Protein AF-D6U3D9-F1 (afdb_monomer)

Secondary structure (DSSP, 8-state):
--HHHHHHHHHHHHHHHHTTTSS----HHHHHHHHHHHHTT-SSB--HHHHHHTHHHHHHHHTT-HHHHHHHHHHHHHHHHHTT--B--HHHHHHHSPPHHHHHHHHHHHHHHHHHHHHHHHHHHHHHHHHHT------------PPP----------------------------PPP-PPPPTT--------TT---------PEE----EE---HHHHHHTT--EEE-TTT--EEE----SS-EEPPPEEPP----PPPS-EEEESSSEEEE--

Nearest PDB structures (foldseek):
  8fcu-assembly1_Q  TM=7.873E-01  e=1.868E-03  Nostoc sp. 'Peltigera membranacea cyanobiont' 210A
  1in8-assembly1_A  TM=7.580E-01  e=4.578E-02  Thermotoga maritima
  1in4-assembly1_A  TM=7.599E-01  e=8.470E-02  Thermotoga maritima
  8xku-assembly1_A  TM=7.506E-01  e=1.526E+00  Arabidopsis thaliana

Solvent-accessible surface area (backbone atoms only — not comparable to full-atom values): 17958 Å² total; per-residue (Å²): 124,75,78,66,62,55,60,58,53,59,55,56,53,56,55,60,58,50,71,67,68,81,77,87,60,72,47,71,66,59,48,49,52,52,51,49,60,51,56,76,67,47,98,44,50,64,66,57,68,65,52,58,75,41,41,66,60,54,33,64,52,26,71,67,36,66,69,49,42,51,52,38,50,52,50,23,49,52,56,30,52,77,69,73,49,63,52,70,45,70,67,49,45,62,73,41,43,62,53,70,71,58,47,53,49,51,55,50,51,51,52,52,49,53,53,51,50,54,50,51,52,54,50,50,52,50,53,51,51,56,63,74,65,57,72,96,75,82,90,88,85,85,83,88,78,77,84,84,81,89,89,85,87,89,84,83,86,76,89,78,82,89,80,87,83,85,80,89,84,91,84,82,86,79,92,71,87,80,75,93,74,82,84,67,95,83,78,72,75,89,74,77,75,80,84,76,78,66,79,72,72,85,66,78,63,58,68,41,88,63,64,53,75,48,92,68,50,66,67,65,34,60,75,68,69,43,51,34,36,38,39,77,87,51,65,37,72,43,78,61,78,84,60,94,77,76,43,59,46,65,79,44,60,48,54,88,71,86,74,78,69,78,54,70,26,36,36,56,77,96,57,78,41,80,42,78,81

Structure (mmCIF, N/CA/C/O backbone):
data_AF-D6U3D9-F1
#
_entry.id   AF-D6U3D9-F1
#
loop_
_atom_site.group_PDB
_atom_site.id
_atom_site.type_symbol
_atom_site.label_atom_id
_atom_site.label_alt_id
_atom_site.label_comp_id
_atom_site.label_asym_id
_atom_site.label_entity_id
_atom_site.label_seq_id
_atom_site.pdbx_PDB_ins_code
_atom_site.Cartn_x
_atom_site.Cartn_y
_atom_site.Cartn_z
_atom_site.occupancy
_atom_site.B_iso_or_equiv
_atom_site.auth_seq_id
_atom_site.auth_comp_id
_atom_site.auth_asym_id
_atom_site.auth_atom_id
_atom_site.pdbx_PDB_model_num
ATOM 1 N N . MET A 1 1 ? 0.754 -40.286 2.245 1.00 44.12 1 MET A N 1
ATOM 2 C CA . MET A 1 1 ? 0.286 -38.891 2.423 1.00 44.12 1 MET A CA 1
ATOM 3 C C . MET A 1 1 ? 1.396 -37.864 2.712 1.00 44.12 1 MET A C 1
ATOM 5 O O . MET A 1 1 ? 1.261 -36.748 2.242 1.00 44.12 1 MET A O 1
ATOM 9 N N . ARG A 1 2 ? 2.506 -38.177 3.413 1.00 38.84 2 ARG A N 1
ATOM 10 C CA . ARG A 1 2 ? 3.566 -37.173 3.708 1.00 38.84 2 ARG A CA 1
ATOM 11 C C . ARG A 1 2 ? 4.533 -36.841 2.552 1.00 38.84 2 ARG A C 1
ATOM 13 O O . ARG A 1 2 ? 5.030 -35.728 2.501 1.00 38.84 2 ARG A O 1
ATOM 20 N N . LYS A 1 3 ? 4.742 -37.740 1.581 1.00 35.25 3 LYS A N 1
ATOM 21 C CA . LYS A 1 3 ? 5.698 -37.523 0.468 1.00 35.25 3 LYS A CA 1
ATOM 22 C C . LYS A 1 3 ? 5.187 -36.640 -0.686 1.00 35.25 3 LYS A C 1
ATOM 24 O O . LYS A 1 3 ? 5.980 -36.225 -1.522 1.00 35.25 3 LYS A O 1
ATOM 29 N N . LEU A 1 4 ? 3.889 -36.321 -0.734 1.00 35.84 4 LEU A N 1
ATOM 30 C CA . LEU A 1 4 ? 3.321 -35.417 -1.752 1.00 35.84 4 LEU A CA 1
ATOM 31 C C . LEU A 1 4 ? 3.316 -33.942 -1.309 1.00 35.84 4 LEU A C 1
ATOM 33 O O . LEU A 1 4 ? 3.277 -33.058 -2.157 1.00 35.84 4 LEU A O 1
ATOM 37 N N . ALA A 1 5 ? 3.449 -33.666 -0.006 1.00 39.03 5 ALA A N 1
ATOM 38 C CA . ALA A 1 5 ? 3.514 -32.302 0.525 1.00 39.03 5 ALA A CA 1
ATOM 39 C C . ALA A 1 5 ? 4.911 -31.655 0.391 1.00 39.03 5 ALA A C 1
ATOM 41 O O . ALA A 1 5 ? 5.024 -30.433 0.336 1.00 39.03 5 ALA A O 1
ATOM 42 N N . GLU A 1 6 ? 5.982 -32.450 0.291 1.00 35.50 6 GLU A N 1
ATOM 43 C CA . GLU A 1 6 ? 7.349 -31.934 0.104 1.00 35.50 6 GLU A CA 1
ATOM 44 C C . GLU A 1 6 ? 7.644 -31.527 -1.344 1.00 35.50 6 GLU A C 1
ATOM 46 O O . GLU A 1 6 ? 8.367 -30.561 -1.588 1.00 35.50 6 GLU A O 1
ATOM 51 N N . LYS A 1 7 ? 7.024 -32.200 -2.320 1.00 36.16 7 LYS A N 1
ATOM 52 C CA . LYS A 1 7 ? 7.246 -31.906 -3.743 1.00 36.16 7 LYS A CA 1
ATOM 53 C C . LYS A 1 7 ? 6.562 -30.604 -4.192 1.00 36.16 7 LYS A C 1
ATOM 55 O O . LYS A 1 7 ? 7.061 -29.947 -5.100 1.00 36.16 7 LYS A O 1
ATOM 60 N N . ALA A 1 8 ? 5.495 -30.185 -3.502 1.00 37.47 8 ALA A N 1
ATOM 61 C CA . ALA A 1 8 ? 4.845 -28.889 -3.716 1.00 37.47 8 ALA A CA 1
ATOM 62 C C . ALA A 1 8 ? 5.678 -27.707 -3.179 1.00 37.47 8 ALA A C 1
ATOM 64 O O . ALA A 1 8 ? 5.723 -26.654 -3.810 1.00 37.47 8 ALA A O 1
ATOM 65 N N . LYS A 1 9 ? 6.426 -27.892 -2.079 1.00 42.22 9 LYS A N 1
ATOM 66 C CA . LYS A 1 9 ? 7.317 -26.849 -1.535 1.00 42.22 9 LYS A CA 1
ATOM 67 C C . LYS A 1 9 ? 8.557 -26.612 -2.404 1.00 42.22 9 LYS A C 1
ATOM 69 O O . LYS A 1 9 ? 9.013 -25.478 -2.510 1.00 42.22 9 LYS A O 1
ATOM 74 N N . GLY A 1 10 ? 9.080 -27.648 -3.064 1.00 30.25 10 GLY A N 1
ATOM 75 C CA . GLY A 1 10 ? 10.275 -27.534 -3.911 1.00 30.25 10 GLY A CA 1
ATOM 76 C C . GLY A 1 10 ? 10.081 -26.674 -5.169 1.00 30.25 10 GLY A C 1
ATOM 77 O O . GLY A 1 10 ? 10.983 -25.927 -5.541 1.00 30.25 10 GLY A O 1
ATOM 78 N N . GLY A 1 11 ? 8.898 -26.725 -5.794 1.00 31.31 11 GLY A N 1
ATOM 79 C CA . GLY A 1 11 ? 8.580 -25.914 -6.979 1.00 31.31 11 GLY A CA 1
ATOM 80 C C . GLY A 1 11 ? 8.300 -24.444 -6.653 1.00 31.31 11 GLY A C 1
ATOM 81 O O . GLY A 1 11 ? 8.764 -23.549 -7.356 1.00 31.31 11 GLY A O 1
ATOM 82 N N . GLU A 1 12 ? 7.615 -24.186 -5.536 1.00 37.75 12 GLU A N 1
ATOM 83 C CA . GLU A 1 12 ? 7.232 -22.836 -5.101 1.00 37.75 12 GLU A CA 1
ATOM 84 C C . GLU A 1 12 ? 8.440 -22.010 -4.616 1.00 37.75 12 GLU A C 1
ATOM 86 O O . GLU A 1 12 ? 8.503 -20.796 -4.820 1.00 37.75 12 GLU A O 1
ATOM 91 N N . ILE A 1 13 ? 9.445 -22.665 -4.020 1.00 42.19 13 ILE A N 1
ATOM 92 C CA . ILE A 1 13 ? 10.687 -22.016 -3.571 1.00 42.19 13 ILE A CA 1
ATOM 93 C C . ILE A 1 13 ? 11.581 -21.651 -4.765 1.00 42.19 13 ILE A C 1
ATOM 95 O O . ILE A 1 13 ? 12.180 -20.573 -4.774 1.00 42.19 13 ILE A O 1
ATOM 99 N N . LEU A 1 14 ? 11.634 -22.494 -5.803 1.00 33.56 14 LEU A N 1
ATOM 100 C CA . LEU A 1 14 ? 12.471 -22.240 -6.978 1.00 33.56 14 LEU A CA 1
ATOM 101 C C . LEU A 1 14 ? 11.893 -21.134 -7.880 1.00 33.56 14 LEU A C 1
ATOM 103 O O . LEU A 1 14 ? 12.651 -20.344 -8.443 1.00 33.56 14 LEU A O 1
ATOM 107 N N . GLN A 1 15 ? 10.562 -21.006 -7.954 1.00 38.72 15 GLN A N 1
ATOM 108 C CA . GLN A 1 15 ? 9.902 -19.897 -8.658 1.00 38.72 15 GLN A CA 1
ATOM 109 C C . GLN A 1 15 ? 10.032 -18.565 -7.894 1.00 38.72 15 GLN A C 1
ATOM 111 O O . GLN A 1 15 ? 10.355 -17.547 -8.508 1.00 38.72 15 GLN A O 1
ATOM 116 N N . ARG A 1 16 ? 9.914 -18.576 -6.554 1.00 43.84 16 ARG A N 1
ATOM 117 C CA . ARG A 1 16 ? 10.167 -17.395 -5.699 1.00 43.84 16 ARG A CA 1
ATOM 118 C C . ARG A 1 16 ? 11.615 -16.901 -5.769 1.00 43.84 16 ARG A C 1
ATOM 120 O O . ARG A 1 16 ? 11.854 -15.698 -5.729 1.00 43.84 16 ARG A O 1
ATOM 127 N N . HIS A 1 17 ? 12.583 -17.806 -5.917 1.00 40.66 17 HIS A N 1
ATOM 128 C CA . HIS A 1 17 ? 13.995 -17.439 -6.080 1.00 40.66 17 HIS A CA 1
ATOM 129 C C . HIS A 1 17 ? 14.327 -16.834 -7.455 1.00 40.66 17 HIS A C 1
ATOM 131 O O . HIS A 1 17 ? 15.325 -16.121 -7.566 1.00 40.66 17 HIS A O 1
ATOM 137 N N . ASN A 1 18 ? 13.511 -17.077 -8.487 1.00 37.47 18 ASN A N 1
ATOM 138 C CA . ASN A 1 18 ? 13.754 -16.554 -9.836 1.00 37.47 18 ASN A CA 1
ATOM 139 C C . ASN A 1 18 ? 13.176 -15.149 -10.072 1.00 37.47 18 ASN A C 1
ATOM 141 O O . ASN A 1 18 ? 13.773 -14.391 -10.836 1.00 37.47 18 ASN A O 1
ATOM 145 N N . CYS A 1 19 ? 12.107 -14.746 -9.370 1.00 40.91 19 CYS A N 1
ATOM 146 C CA . CYS A 1 19 ? 11.642 -13.346 -9.383 1.00 40.91 19 CYS A CA 1
ATOM 147 C C . CYS A 1 19 ? 12.692 -12.364 -8.834 1.00 40.91 19 CYS A C 1
ATOM 149 O O . CYS A 1 19 ? 12.669 -11.189 -9.167 1.00 40.91 19 CYS A O 1
ATOM 151 N N . LEU A 1 20 ? 13.643 -12.843 -8.026 1.00 47.47 20 LEU A N 1
ATOM 152 C CA . LEU A 1 20 ? 14.718 -12.032 -7.455 1.00 47.47 20 LEU A CA 1
ATOM 153 C C . LEU A 1 20 ? 15.930 -11.835 -8.384 1.00 47.47 20 LEU A C 1
ATOM 155 O O . LEU A 1 20 ? 16.869 -11.151 -7.978 1.00 47.47 20 LEU A O 1
ATOM 159 N N . LYS A 1 21 ? 15.965 -12.422 -9.591 1.00 41.25 21 LYS A N 1
ATOM 160 C CA . LYS A 1 21 ? 17.204 -12.435 -10.388 1.00 41.25 21 LYS A CA 1
ATOM 161 C C . LYS A 1 21 ? 17.234 -11.540 -11.626 1.00 41.25 21 LYS A C 1
ATOM 163 O O . LYS A 1 21 ? 18.285 -10.959 -11.852 1.00 41.25 21 LYS A O 1
ATOM 168 N N . ASN A 1 22 ? 16.161 -11.364 -12.404 1.00 42.72 22 ASN A N 1
ATOM 169 C CA . ASN A 1 22 ? 16.348 -10.908 -13.797 1.00 42.72 22 ASN A CA 1
ATOM 170 C C . ASN A 1 22 ? 15.404 -9.797 -14.301 1.00 42.72 22 ASN A C 1
ATOM 172 O O . ASN A 1 22 ? 14.884 -9.897 -15.409 1.00 42.72 22 ASN A O 1
ATOM 176 N N . GLY A 1 23 ? 15.248 -8.707 -13.547 1.00 43.34 23 GLY A N 1
ATOM 177 C CA . GLY A 1 23 ? 14.696 -7.461 -14.097 1.00 43.34 23 GLY A CA 1
ATOM 178 C C . GLY A 1 23 ? 14.116 -6.546 -13.029 1.00 43.34 23 GLY A C 1
ATOM 179 O O . GLY A 1 23 ? 12.985 -6.722 -12.632 1.00 43.34 23 GLY A O 1
ATOM 180 N N . SER A 1 24 ? 14.898 -5.577 -12.547 1.00 52.81 24 SER A N 1
ATOM 181 C CA . SER A 1 24 ? 14.458 -4.511 -11.626 1.00 52.81 24 SER A CA 1
ATOM 182 C C . SER A 1 24 ? 13.984 -4.931 -10.222 1.00 52.81 24 SER A C 1
ATOM 184 O O . SER A 1 24 ? 13.071 -4.348 -9.637 1.00 52.81 24 SER A O 1
ATOM 186 N N . VAL A 1 25 ? 14.684 -5.879 -9.603 1.00 57.62 25 VAL A N 1
ATOM 187 C CA . VAL A 1 25 ? 14.532 -6.145 -8.169 1.00 57.62 25 VAL A CA 1
ATOM 188 C C . VAL A 1 25 ? 15.158 -4.989 -7.409 1.00 57.62 25 VAL A C 1
ATOM 190 O O . VAL A 1 25 ? 16.369 -4.772 -7.473 1.00 57.62 25 VAL A O 1
ATOM 193 N N . MET A 1 26 ? 14.329 -4.246 -6.684 1.00 65.81 26 MET A N 1
ATOM 194 C CA . MET A 1 26 ? 14.798 -3.243 -5.738 1.00 65.81 26 MET A CA 1
ATOM 195 C C . MET A 1 26 ? 15.923 -3.829 -4.884 1.00 65.81 26 MET A C 1
ATOM 197 O O . MET A 1 26 ? 15.762 -4.883 -4.262 1.00 65.81 26 MET A O 1
ATOM 201 N N . SER A 1 27 ? 17.083 -3.165 -4.883 1.00 80.94 27 SER A N 1
ATOM 202 C CA . SER A 1 27 ? 18.247 -3.678 -4.165 1.00 80.94 27 SER A CA 1
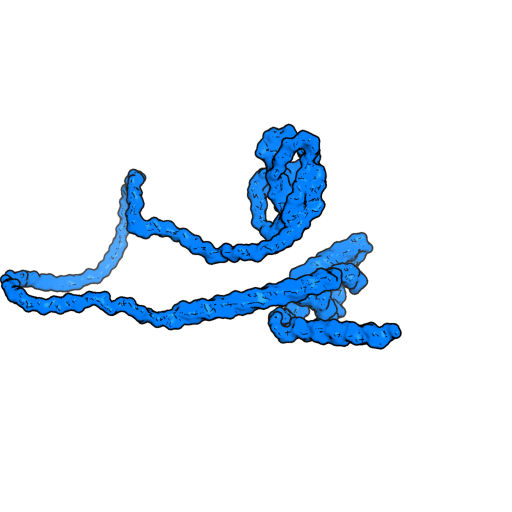ATOM 203 C C . SER A 1 27 ? 17.896 -3.885 -2.688 1.00 80.94 27 SER A C 1
ATOM 205 O O . SER A 1 27 ? 17.125 -3.109 -2.116 1.00 80.94 27 SER A O 1
ATOM 207 N N . LYS A 1 28 ? 18.484 -4.907 -2.047 1.00 87.19 28 LYS A N 1
ATOM 208 C CA . LYS A 1 28 ? 18.306 -5.160 -0.605 1.00 87.19 28 LYS A CA 1
ATOM 209 C C . LYS A 1 28 ? 18.443 -3.866 0.203 1.00 87.19 28 LYS A C 1
ATOM 211 O O . LYS A 1 28 ? 17.631 -3.609 1.082 1.00 87.19 28 LYS A O 1
ATOM 216 N N . PHE A 1 29 ? 19.460 -3.061 -0.098 1.00 90.38 29 PHE A N 1
ATOM 217 C CA . PHE A 1 29 ? 19.734 -1.815 0.613 1.00 90.38 29 PHE A CA 1
ATOM 218 C C . PHE A 1 29 ? 18.627 -0.781 0.412 1.00 90.38 29 PHE A C 1
ATOM 220 O O . PHE A 1 29 ? 18.180 -0.181 1.385 1.00 90.38 29 PHE A O 1
ATOM 227 N N . THR A 1 30 ? 18.132 -0.627 -0.817 1.00 91.62 30 THR A N 1
ATOM 228 C CA . THR A 1 30 ? 17.025 0.285 -1.135 1.00 91.62 30 THR A CA 1
ATOM 229 C C . THR A 1 30 ? 15.743 -0.132 -0.416 1.00 91.62 30 THR A C 1
ATOM 231 O O . THR A 1 30 ? 15.084 0.706 0.195 1.00 91.62 30 THR A O 1
ATOM 234 N N . PHE A 1 31 ? 15.419 -1.428 -0.422 1.00 93.69 31 PHE A N 1
ATOM 235 C CA . PHE A 1 31 ? 14.228 -1.934 0.256 1.00 93.69 31 PHE A CA 1
ATOM 236 C C . PHE A 1 31 ? 14.325 -1.777 1.775 1.00 93.69 31 PHE A C 1
ATOM 238 O O . PHE A 1 31 ? 13.392 -1.288 2.402 1.00 93.69 31 PHE A O 1
ATOM 245 N N . VAL A 1 32 ? 15.460 -2.151 2.374 1.00 95.81 32 VAL A N 1
ATOM 246 C CA . VAL A 1 32 ? 15.687 -2.013 3.821 1.00 95.81 32 VAL A CA 1
ATOM 247 C C . VAL A 1 32 ? 15.634 -0.544 4.248 1.00 95.81 32 VAL A C 1
ATOM 249 O O . VAL A 1 32 ? 15.039 -0.243 5.280 1.00 95.81 32 VAL A O 1
ATOM 252 N N . ALA A 1 33 ? 16.192 0.376 3.454 1.00 96.31 33 ALA A N 1
ATOM 253 C CA . ALA A 1 33 ? 16.112 1.811 3.723 1.00 96.31 33 ALA A CA 1
ATOM 254 C C . ALA A 1 33 ? 14.665 2.328 3.667 1.00 96.31 33 ALA A C 1
ATOM 256 O O . ALA A 1 33 ? 14.240 3.050 4.567 1.00 96.31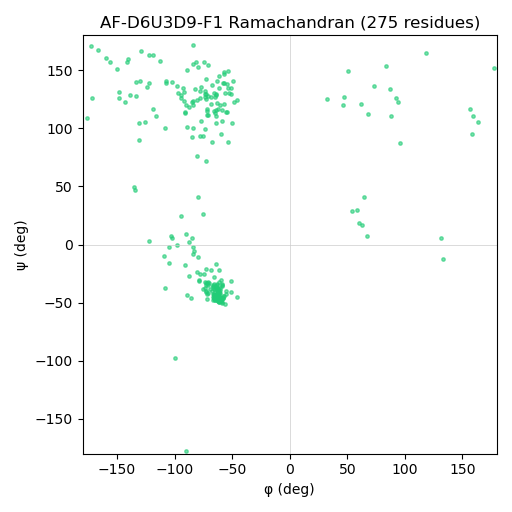 33 ALA A O 1
ATOM 257 N N . ALA A 1 34 ? 13.891 1.917 2.658 1.00 96.00 34 ALA A N 1
ATOM 258 C CA . ALA A 1 34 ? 12.480 2.277 2.544 1.00 96.00 34 ALA A CA 1
ATOM 259 C C . ALA A 1 34 ? 11.636 1.685 3.686 1.00 96.00 34 ALA A C 1
ATOM 261 O O . ALA A 1 34 ? 10.819 2.389 4.276 1.00 96.00 34 ALA A O 1
ATOM 262 N N . LEU A 1 35 ? 11.865 0.417 4.042 1.00 97.06 35 LEU A N 1
ATOM 263 C CA . LEU A 1 35 ? 11.206 -0.238 5.171 1.00 97.06 35 LEU A CA 1
ATOM 264 C C . LEU A 1 35 ? 11.502 0.505 6.478 1.00 97.06 35 LEU A C 1
ATOM 266 O O . LEU A 1 35 ? 10.571 0.839 7.204 1.00 97.06 35 LEU A O 1
ATOM 270 N N . LYS A 1 36 ? 12.773 0.828 6.746 1.00 97.81 36 LYS A N 1
ATOM 271 C CA . LYS A 1 36 ? 13.175 1.617 7.918 1.00 97.81 36 LYS A CA 1
ATOM 272 C C . LYS A 1 36 ? 12.457 2.967 7.952 1.00 97.81 36 LYS A C 1
ATOM 274 O O . LYS A 1 36 ? 11.829 3.292 8.951 1.00 97.81 36 LYS A O 1
ATOM 279 N N . TYR A 1 37 ? 12.499 3.706 6.843 1.00 97.75 37 TYR A N 1
ATOM 280 C CA . TYR A 1 37 ? 11.862 5.017 6.720 1.00 97.75 37 TYR A CA 1
ATOM 281 C C . TYR A 1 37 ? 10.362 4.981 7.043 1.00 97.75 37 TYR A C 1
ATOM 283 O O . TYR A 1 37 ? 9.842 5.904 7.674 1.00 97.75 37 TYR A O 1
ATOM 291 N N . LEU A 1 38 ? 9.661 3.933 6.598 1.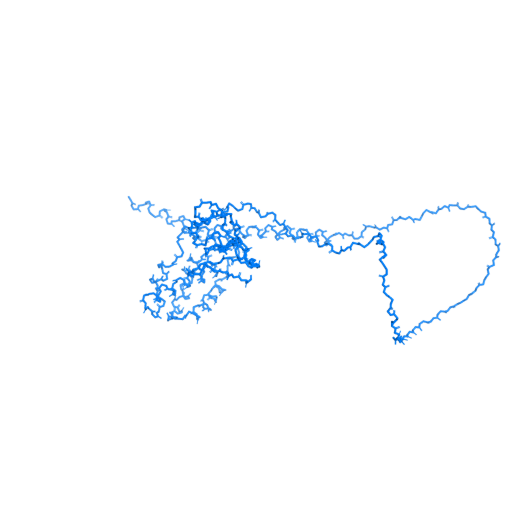00 97.44 38 LEU A N 1
ATOM 292 C CA . LEU A 1 38 ? 8.236 3.763 6.865 1.00 97.44 38 LEU A CA 1
ATOM 293 C C . LEU A 1 38 ? 7.976 3.390 8.324 1.00 97.44 38 LEU A C 1
ATOM 295 O O . LEU A 1 38 ? 7.124 4.010 8.951 1.00 97.44 38 LEU A O 1
ATOM 299 N N . LEU A 1 39 ? 8.719 2.424 8.869 1.00 97.06 39 LEU A N 1
ATOM 300 C CA . LEU A 1 39 ? 8.536 1.967 10.248 1.00 97.06 39 LEU A CA 1
ATOM 301 C C . LEU A 1 39 ? 8.830 3.068 11.279 1.00 97.06 39 LEU A C 1
ATOM 303 O O . LEU A 1 39 ? 8.122 3.155 12.272 1.00 97.06 39 LEU A O 1
ATOM 307 N N . GLU A 1 40 ? 9.790 3.961 11.020 1.00 97.38 40 GLU A N 1
ATOM 308 C CA . GLU A 1 40 ? 10.070 5.135 11.872 1.00 97.38 40 GLU A CA 1
ATOM 309 C C . GLU A 1 40 ? 8.911 6.146 11.946 1.00 97.38 40 GLU A C 1
ATOM 311 O O . GLU A 1 40 ? 8.899 7.009 12.820 1.00 97.38 40 GLU A O 1
ATOM 316 N N . ARG A 1 41 ? 7.952 6.077 11.017 1.00 96.69 41 ARG A N 1
ATOM 317 C CA . ARG A 1 41 ? 6.786 6.977 10.942 1.00 96.69 41 ARG A CA 1
ATOM 318 C C . ARG A 1 41 ? 5.495 6.319 11.405 1.00 96.69 41 ARG A C 1
ATOM 320 O O . ARG A 1 41 ? 4.448 6.965 11.391 1.00 96.69 41 ARG A O 1
ATOM 327 N N . VAL A 1 42 ? 5.549 5.043 11.771 1.00 95.44 42 VAL A N 1
ATOM 328 C CA . VAL A 1 42 ? 4.393 4.338 12.313 1.00 95.44 42 VAL A CA 1
ATOM 329 C C . VAL A 1 42 ? 4.121 4.883 13.722 1.00 95.44 42 VAL A C 1
ATOM 331 O O . VAL A 1 42 ? 5.037 4.906 14.539 1.00 95.44 42 VAL A O 1
ATOM 334 N N . PRO A 1 43 ? 2.884 5.309 14.041 1.00 94.25 43 PRO A N 1
ATOM 335 C CA . PRO A 1 43 ? 2.534 5.852 15.355 1.00 94.25 43 PRO A CA 1
ATOM 336 C C . PRO A 1 43 ? 2.300 4.738 16.396 1.00 94.25 43 PRO A C 1
ATOM 338 O O . PRO A 1 43 ? 1.340 4.788 17.156 1.00 94.25 43 PRO A O 1
ATOM 341 N N . LEU A 1 44 ? 3.131 3.696 16.386 1.00 95.94 44 LEU A N 1
ATOM 342 C CA . LEU A 1 44 ? 3.095 2.553 17.299 1.00 95.94 44 LEU A CA 1
ATOM 343 C C . LEU A 1 44 ? 4.531 2.175 17.650 1.00 95.94 44 LEU A C 1
ATOM 345 O O . LEU A 1 44 ? 5.462 2.472 16.902 1.00 95.94 44 LEU A O 1
ATOM 349 N N . GLU A 1 45 ? 4.717 1.464 18.754 1.00 96.19 45 GLU A N 1
ATOM 350 C CA . GLU A 1 45 ? 6.013 0.870 19.060 1.00 96.19 45 GLU A CA 1
ATOM 351 C C . GLU A 1 45 ? 6.359 -0.212 18.029 1.00 96.19 45 GLU A C 1
ATOM 353 O O . GLU A 1 45 ? 5.556 -1.102 17.735 1.00 96.19 45 GLU A O 1
ATOM 358 N N . VAL A 1 46 ? 7.572 -0.147 17.482 1.00 95.69 46 VAL A N 1
ATOM 359 C CA . VAL A 1 46 ? 8.072 -1.097 16.486 1.00 95.69 46 VAL A CA 1
ATOM 360 C C . VAL A 1 46 ? 9.477 -1.534 16.873 1.00 95.69 46 VAL A C 1
ATOM 362 O O . VAL A 1 46 ? 10.373 -0.705 17.030 1.00 95.69 46 VAL A O 1
ATOM 365 N N . ASP A 1 47 ? 9.712 -2.845 16.933 1.00 95.06 47 ASP A N 1
ATOM 366 C CA . ASP A 1 47 ? 11.076 -3.375 16.962 1.00 95.06 47 ASP A CA 1
ATOM 367 C C . ASP A 1 47 ? 11.692 -3.285 15.557 1.00 95.06 47 ASP A C 1
ATOM 369 O O . ASP A 1 47 ? 11.519 -4.161 14.697 1.00 95.06 47 ASP A O 1
ATOM 373 N N . LEU A 1 48 ? 12.407 -2.184 15.318 1.00 95.31 48 LEU A N 1
ATOM 374 C CA . LEU A 1 48 ? 13.087 -1.921 14.053 1.00 95.31 48 LEU A CA 1
ATOM 375 C C . LEU A 1 48 ? 14.159 -2.975 13.756 1.00 95.31 48 LEU A C 1
ATOM 377 O O . LEU A 1 48 ? 14.250 -3.446 12.625 1.00 95.31 48 LEU A O 1
ATOM 381 N N . ASN A 1 49 ? 14.954 -3.388 14.743 1.00 94.81 49 ASN A N 1
ATOM 382 C CA . ASN A 1 49 ? 16.081 -4.294 14.511 1.00 94.81 49 ASN A CA 1
ATOM 383 C C . ASN A 1 49 ? 15.599 -5.670 14.047 1.00 94.81 49 ASN A C 1
ATOM 385 O O . ASN A 1 49 ? 16.095 -6.202 13.044 1.00 94.81 49 ASN A O 1
ATOM 389 N N . THR A 1 50 ? 14.588 -6.218 14.720 1.00 94.44 50 THR A N 1
ATOM 390 C CA . THR A 1 50 ? 13.981 -7.495 14.328 1.00 94.44 50 THR A CA 1
ATOM 391 C C . THR A 1 50 ? 13.278 -7.378 12.975 1.00 94.44 50 THR A C 1
ATOM 393 O O . THR A 1 50 ? 13.454 -8.239 12.105 1.00 94.44 50 THR A O 1
ATOM 396 N N . SER A 1 51 ? 12.550 -6.281 12.741 1.00 94.38 51 SER A N 1
ATOM 397 C CA . SER A 1 51 ? 11.831 -6.048 11.481 1.00 94.38 51 SER A CA 1
ATOM 398 C C . SER A 1 51 ? 12.773 -5.948 10.277 1.00 94.38 51 SER A C 1
ATOM 400 O O . SER A 1 51 ? 12.548 -6.607 9.257 1.00 94.38 51 SER A O 1
ATOM 402 N N . LEU A 1 52 ? 13.864 -5.186 10.401 1.00 95.44 52 LEU A N 1
ATOM 403 C CA . LEU A 1 52 ? 14.860 -5.004 9.340 1.00 95.44 52 LEU A CA 1
ATOM 404 C C . LEU A 1 52 ? 15.690 -6.274 9.108 1.00 95.44 52 LEU A C 1
ATOM 406 O O . LEU A 1 52 ? 16.004 -6.606 7.962 1.00 95.44 52 LEU A O 1
ATOM 410 N N . SER A 1 53 ? 15.985 -7.042 10.161 1.00 95.31 53 SER A N 1
ATOM 411 C CA . SER A 1 53 ? 16.649 -8.349 10.028 1.00 95.31 53 SER A CA 1
ATOM 412 C C . SER A 1 53 ? 15.807 -9.330 9.206 1.00 95.31 53 SER A C 1
ATOM 414 O O . SER A 1 53 ? 16.335 -10.123 8.421 1.00 95.31 53 SER A O 1
ATOM 416 N N . ARG A 1 54 ? 14.478 -9.217 9.301 1.00 94.94 54 ARG A N 1
ATOM 417 C CA . ARG A 1 54 ? 13.498 -10.031 8.572 1.00 94.94 54 ARG A CA 1
ATOM 418 C C . ARG A 1 54 ? 13.007 -9.392 7.270 1.00 94.94 54 ARG A C 1
ATOM 420 O O . ARG A 1 54 ? 11.941 -9.758 6.778 1.00 94.94 54 ARG A O 1
ATOM 427 N N . TRP A 1 55 ? 13.783 -8.502 6.650 1.00 94.50 55 TRP A N 1
ATOM 428 C CA . TRP A 1 55 ? 13.374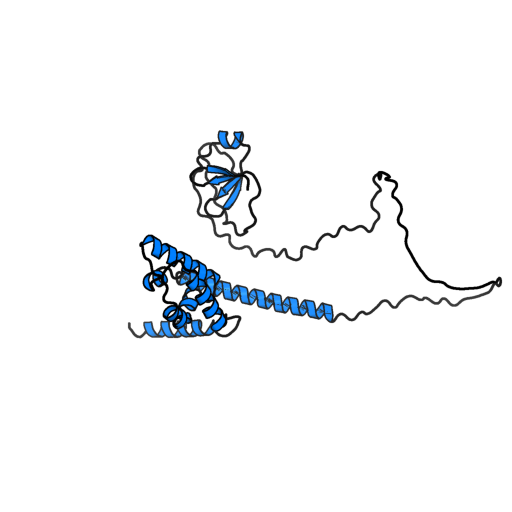 -7.782 5.431 1.00 94.50 55 TRP A CA 1
ATOM 429 C C . TRP A 1 55 ? 12.840 -8.680 4.297 1.00 94.50 55 TRP A C 1
ATOM 431 O O . TRP A 1 55 ? 11.962 -8.261 3.552 1.00 94.50 55 TRP A O 1
ATOM 441 N N . ARG A 1 56 ? 13.321 -9.928 4.160 1.00 94.50 56 ARG A N 1
ATOM 442 C CA . ARG A 1 56 ? 12.822 -10.871 3.136 1.00 94.50 56 ARG A CA 1
ATOM 443 C C . ARG A 1 56 ? 11.359 -11.247 3.341 1.00 94.50 56 ARG A C 1
ATOM 445 O O . ARG A 1 56 ? 10.636 -11.436 2.366 1.00 94.50 56 ARG A O 1
ATOM 452 N N . TRP A 1 57 ? 10.931 -11.371 4.593 1.00 95.38 57 TRP A N 1
ATOM 453 C CA . TRP A 1 57 ? 9.543 -11.666 4.932 1.00 95.38 57 TRP A CA 1
ATOM 454 C C . TRP A 1 57 ? 8.640 -10.499 4.527 1.00 95.38 57 TRP A C 1
ATOM 456 O O . TRP A 1 57 ? 7.647 -10.710 3.835 1.00 95.38 57 TRP A O 1
ATOM 466 N N . TRP A 1 58 ? 9.070 -9.269 4.822 1.00 96.06 58 TRP A N 1
ATOM 467 C CA . TRP A 1 58 ? 8.406 -8.048 4.365 1.00 96.06 58 TRP A CA 1
ATOM 468 C C . TRP A 1 58 ? 8.326 -7.972 2.841 1.00 96.06 58 TRP A C 1
ATOM 470 O O . TRP A 1 58 ? 7.239 -7.819 2.293 1.00 96.06 58 TRP A O 1
ATOM 480 N N . ALA A 1 59 ? 9.455 -8.170 2.154 1.00 93.94 59 ALA A N 1
ATOM 481 C CA . ALA A 1 59 ? 9.512 -8.176 0.696 1.00 93.94 59 ALA A CA 1
ATOM 482 C C . ALA A 1 59 ? 8.595 -9.249 0.087 1.00 93.94 59 ALA A C 1
ATOM 484 O O . ALA A 1 59 ? 7.975 -9.018 -0.941 1.00 93.94 59 ALA A O 1
ATOM 485 N N . THR A 1 60 ? 8.447 -10.403 0.739 1.00 92.19 60 THR A N 1
ATOM 486 C CA . THR A 1 60 ? 7.527 -11.461 0.293 1.00 92.19 60 THR A CA 1
ATOM 487 C C . THR A 1 60 ? 6.058 -11.090 0.535 1.00 92.19 60 THR A C 1
ATOM 489 O O . THR A 1 60 ? 5.187 -11.452 -0.258 1.00 92.19 60 THR A O 1
ATOM 492 N N . GLY A 1 61 ? 5.758 -10.382 1.626 1.00 93.00 61 GLY A N 1
ATOM 493 C CA . GLY A 1 61 ? 4.412 -9.898 1.945 1.00 93.00 61 GLY A CA 1
ATOM 494 C C . GLY A 1 61 ? 3.937 -8.792 1.000 1.00 93.00 61 GLY A C 1
ATOM 495 O O . GLY A 1 61 ? 2.785 -8.803 0.577 1.00 93.00 61 GLY A O 1
ATOM 496 N N . CYS A 1 62 ? 4.831 -7.886 0.600 1.00 94.31 62 CYS A N 1
ATOM 497 C CA . CYS A 1 62 ? 4.508 -6.774 -0.298 1.00 94.31 62 CYS A CA 1
ATOM 498 C C . CYS A 1 62 ? 4.949 -6.974 -1.755 1.00 94.31 62 CYS A C 1
ATOM 500 O O . CYS A 1 62 ? 4.835 -6.048 -2.555 1.00 94.31 62 CYS A O 1
ATOM 502 N N . VAL A 1 63 ? 5.471 -8.153 -2.109 1.00 92.06 63 VAL A N 1
ATOM 503 C CA . VAL A 1 63 ? 5.999 -8.444 -3.456 1.00 92.06 63 VAL A CA 1
ATOM 504 C C . VAL A 1 63 ? 7.132 -7.474 -3.855 1.00 92.06 63 VAL A C 1
ATOM 506 O O . VAL A 1 63 ? 7.308 -7.099 -5.006 1.00 92.06 63 VAL A O 1
ATOM 509 N N . GLY A 1 64 ? 7.891 -6.981 -2.875 1.00 90.00 64 GLY A N 1
ATOM 510 C CA . GLY A 1 64 ? 8.929 -5.969 -3.083 1.00 90.00 64 GLY A CA 1
ATOM 511 C C . GLY A 1 64 ? 8.401 -4.591 -3.507 1.00 90.00 64 GLY A C 1
ATOM 512 O O . GLY A 1 64 ? 9.203 -3.713 -3.806 1.00 90.00 64 GLY A O 1
ATOM 513 N N . CYS A 1 65 ? 7.085 -4.363 -3.514 1.00 90.62 65 CYS A N 1
ATOM 514 C CA . CYS A 1 65 ? 6.481 -3.087 -3.885 1.00 90.62 65 CYS A CA 1
ATOM 515 C C . CYS A 1 65 ? 6.271 -2.192 -2.653 1.00 90.62 65 CYS A C 1
ATOM 517 O O . CYS A 1 65 ? 5.569 -2.567 -1.711 1.00 90.62 65 CYS A O 1
ATOM 519 N N . ILE A 1 66 ? 6.826 -0.971 -2.671 1.00 92.81 66 ILE A N 1
ATOM 520 C CA . ILE A 1 66 ? 6.676 -0.010 -1.560 1.00 92.81 66 ILE A CA 1
ATOM 521 C C . ILE A 1 66 ? 5.227 0.460 -1.395 1.00 92.81 66 ILE A C 1
ATOM 523 O O . ILE A 1 66 ? 4.785 0.669 -0.269 1.00 92.81 66 ILE A O 1
ATOM 527 N N . GLY A 1 67 ? 4.468 0.589 -2.489 1.00 93.31 67 GLY A N 1
ATOM 528 C CA . GLY A 1 67 ? 3.048 0.950 -2.415 1.00 93.31 67 GLY A CA 1
ATOM 529 C C . GLY A 1 67 ? 2.247 -0.079 -1.616 1.00 93.31 67 GLY A C 1
ATOM 530 O O . GLY A 1 67 ? 1.568 0.274 -0.659 1.00 93.31 67 GLY A O 1
ATOM 531 N N . ILE A 1 68 ? 2.432 -1.364 -1.928 1.00 95.00 68 ILE A N 1
ATOM 532 C CA . ILE A 1 68 ? 1.772 -2.465 -1.212 1.00 95.00 68 ILE A CA 1
ATOM 533 C C . ILE A 1 68 ? 2.266 -2.571 0.234 1.00 95.00 68 ILE A C 1
ATOM 535 O O . ILE A 1 68 ? 1.481 -2.870 1.128 1.00 95.00 68 ILE A O 1
ATOM 539 N N . LEU A 1 69 ? 3.553 -2.306 0.482 1.00 96.06 69 LEU A N 1
ATOM 540 C CA . LEU A 1 69 ? 4.102 -2.246 1.838 1.00 96.06 69 LEU A CA 1
ATOM 541 C C . LEU A 1 69 ? 3.418 -1.158 2.672 1.00 96.06 69 LEU A C 1
ATOM 543 O O . LEU A 1 69 ? 3.055 -1.407 3.817 1.00 96.06 69 LEU A O 1
ATOM 547 N N . LYS A 1 70 ? 3.231 0.035 2.101 1.00 97.06 70 LYS A N 1
ATOM 548 C CA . LYS A 1 70 ? 2.541 1.143 2.764 1.00 97.06 70 LYS A CA 1
ATOM 549 C C . LYS A 1 70 ? 1.092 0.775 3.080 1.00 97.06 70 LYS A C 1
ATOM 551 O O . LYS A 1 70 ? 0.674 0.976 4.213 1.00 97.06 70 LYS A O 1
ATOM 556 N N . ASP A 1 71 ? 0.356 0.230 2.115 1.00 96.81 71 ASP A N 1
ATOM 557 C CA . ASP A 1 71 ? -1.042 -0.167 2.322 1.00 96.81 71 ASP A CA 1
ATOM 558 C C . ASP A 1 71 ? -1.156 -1.229 3.423 1.00 96.81 71 ASP A C 1
ATOM 560 O O . ASP A 1 71 ? -1.958 -1.093 4.341 1.00 96.81 71 ASP A O 1
ATOM 564 N N . TRP A 1 72 ? -0.279 -2.236 3.396 1.00 97.44 72 TRP A N 1
ATOM 565 C CA . TRP A 1 72 ? -0.226 -3.263 4.435 1.00 97.44 72 TRP A CA 1
ATOM 566 C C . TRP A 1 72 ? 0.083 -2.676 5.823 1.00 97.44 72 TRP A C 1
ATOM 568 O O . TRP A 1 72 ? -0.557 -3.052 6.802 1.00 97.44 72 TRP A O 1
ATOM 578 N N . LEU A 1 73 ? 1.014 -1.722 5.927 1.00 97.75 73 LEU A N 1
ATOM 579 C CA . LEU A 1 73 ? 1.287 -1.035 7.194 1.00 97.75 73 LEU A CA 1
ATOM 580 C C . LEU A 1 73 ? 0.078 -0.235 7.690 1.00 97.75 73 LEU A C 1
ATOM 582 O O . LEU A 1 73 ? -0.195 -0.251 8.886 1.00 97.75 73 LEU A O 1
ATOM 586 N N . VAL A 1 74 ? -0.657 0.435 6.799 1.00 97.75 74 VAL A N 1
ATOM 587 C CA . VAL A 1 74 ? -1.891 1.150 7.162 1.00 97.75 74 VAL A CA 1
ATOM 588 C C . VAL A 1 74 ? -2.930 0.177 7.720 1.00 97.75 74 VAL A C 1
ATOM 590 O O . VAL A 1 74 ? -3.471 0.431 8.797 1.00 97.75 74 VAL A O 1
ATOM 593 N N . ASP A 1 75 ? -3.147 -0.958 7.052 1.00 97.62 75 ASP A N 1
ATOM 594 C CA . ASP A 1 75 ? -4.076 -1.999 7.510 1.00 97.62 75 ASP A CA 1
ATOM 595 C C . ASP A 1 75 ? -3.653 -2.573 8.876 1.00 97.62 75 ASP A C 1
ATOM 597 O O . ASP A 1 75 ? -4.482 -2.754 9.769 1.00 97.62 75 ASP A O 1
ATOM 601 N N . ALA A 1 76 ? -2.353 -2.809 9.079 1.00 97.81 76 ALA A N 1
ATOM 602 C CA . ALA A 1 76 ? -1.806 -3.323 10.334 1.00 97.81 76 ALA A CA 1
ATOM 603 C C . ALA A 1 76 ? -1.915 -2.320 11.495 1.00 97.81 76 ALA A C 1
ATOM 605 O O . ALA A 1 76 ? -2.244 -2.705 12.622 1.00 97.81 76 ALA A O 1
ATOM 606 N N . VAL A 1 77 ? -1.678 -1.031 11.234 1.00 98.00 77 VAL A N 1
ATOM 607 C CA . VAL A 1 77 ? -1.858 0.035 12.230 1.00 98.00 77 VAL A CA 1
ATOM 608 C C . VAL A 1 77 ? -3.329 0.152 12.606 1.00 98.00 77 VAL A C 1
ATOM 610 O O . VAL A 1 77 ? -3.651 0.137 13.791 1.00 98.00 77 VAL A O 1
ATOM 613 N N . ALA A 1 78 ? -4.228 0.188 11.620 1.00 97.69 78 ALA A N 1
ATOM 614 C CA . ALA A 1 78 ? -5.665 0.239 11.867 1.00 97.69 78 ALA A CA 1
ATOM 615 C C . ALA A 1 78 ? -6.137 -0.959 12.707 1.00 97.69 78 ALA A C 1
ATOM 617 O O . ALA A 1 78 ? -6.831 -0.777 13.706 1.00 97.69 78 ALA A O 1
ATOM 618 N N . ALA A 1 79 ? -5.702 -2.174 12.362 1.00 97.38 79 ALA A N 1
ATOM 619 C CA . ALA A 1 79 ? -6.043 -3.384 13.106 1.00 97.38 79 ALA A CA 1
ATOM 620 C C . ALA A 1 79 ? -5.523 -3.363 14.553 1.00 97.38 79 ALA A C 1
ATOM 622 O O . ALA A 1 79 ? -6.229 -3.810 15.457 1.00 97.38 79 ALA A O 1
ATOM 623 N N . THR A 1 80 ? -4.319 -2.828 14.778 1.00 97.88 80 THR A N 1
ATOM 624 C CA . THR A 1 80 ? -3.753 -2.665 16.127 1.00 97.88 80 THR A CA 1
ATOM 625 C C . THR A 1 80 ? -4.566 -1.668 16.952 1.00 97.88 80 THR A C 1
ATOM 627 O O . THR A 1 80 ? -4.926 -1.964 18.090 1.00 97.88 80 THR A O 1
ATOM 630 N N . LEU A 1 81 ? -4.907 -0.515 16.370 1.00 96.62 81 LEU A N 1
ATOM 631 C CA . LEU A 1 81 ? -5.661 0.536 17.055 1.00 96.62 81 LEU A CA 1
ATOM 632 C C . LEU A 1 81 ? -7.086 0.094 17.411 1.00 96.62 81 LEU A C 1
ATOM 634 O O . LEU A 1 81 ? -7.553 0.389 18.505 1.00 96.62 81 LEU A O 1
ATOM 638 N N . ILE A 1 82 ? -7.755 -0.672 16.541 1.00 96.75 82 ILE A N 1
ATOM 639 C CA . ILE A 1 82 ? -9.078 -1.261 16.830 1.00 96.75 82 ILE A CA 1
ATOM 640 C C . ILE A 1 82 ? -9.024 -2.192 18.053 1.00 96.75 82 ILE A C 1
ATOM 642 O O . ILE A 1 82 ? -9.999 -2.308 18.791 1.00 96.75 82 ILE A O 1
ATOM 646 N N . GLN A 1 83 ? -7.883 -2.842 18.286 1.00 94.62 83 GLN A N 1
ATOM 647 C CA . GLN A 1 83 ? -7.657 -3.732 19.427 1.00 94.62 83 GLN A CA 1
ATOM 648 C C . GLN A 1 83 ? -7.090 -3.001 20.657 1.00 94.62 83 GLN A C 1
ATOM 650 O O . GLN A 1 83 ? -6.693 -3.658 21.616 1.00 94.62 83 GLN A O 1
ATOM 655 N N . ASN A 1 84 ? -7.038 -1.661 20.644 1.00 94.69 84 ASN A N 1
ATOM 656 C CA . ASN A 1 84 ? -6.396 -0.830 21.671 1.00 94.69 84 ASN A CA 1
ATOM 657 C C . ASN A 1 84 ? -4.924 -1.209 21.938 1.00 94.69 84 ASN A C 1
ATOM 659 O O . ASN A 1 84 ? -4.422 -1.041 23.049 1.00 94.69 84 ASN A O 1
ATOM 663 N N . GLY A 1 85 ? -4.230 -1.746 20.932 1.00 94.44 85 GLY A N 1
ATOM 664 C CA . GLY A 1 85 ? -2.810 -2.066 21.025 1.00 94.44 85 GLY A CA 1
ATOM 665 C C . GLY A 1 85 ? -1.927 -0.831 20.837 1.00 94.44 85 GLY A C 1
ATOM 666 O O . GLY A 1 85 ? -2.294 0.114 20.141 1.00 94.44 85 GLY A O 1
ATOM 667 N N . THR A 1 86 ? -0.732 -0.863 21.423 1.00 96.25 86 THR A N 1
ATOM 668 C CA . THR A 1 86 ? 0.268 0.220 21.343 1.00 96.25 86 THR A CA 1
ATOM 669 C C . THR A 1 86 ? 1.481 -0.132 20.486 1.00 96.25 86 THR A C 1
ATOM 671 O O . THR A 1 86 ? 2.286 0.741 20.168 1.00 96.25 86 THR A O 1
ATOM 674 N N . SER A 1 87 ? 1.614 -1.398 20.087 1.00 96.75 87 SER A N 1
ATOM 675 C CA . SER A 1 87 ? 2.817 -1.918 19.436 1.00 96.75 87 SER A CA 1
ATOM 676 C C . SER A 1 87 ? 2.448 -2.753 18.210 1.00 96.75 87 SER A C 1
ATOM 678 O O . SER A 1 87 ? 1.494 -3.535 18.226 1.00 96.75 87 SER A O 1
ATOM 680 N N . LEU A 1 88 ? 3.220 -2.606 17.136 1.00 96.38 88 LEU A N 1
ATOM 681 C CA . LEU A 1 88 ? 3.027 -3.336 15.888 1.00 96.38 88 LEU A CA 1
ATOM 682 C C . LEU A 1 88 ? 3.573 -4.761 16.032 1.00 96.38 88 LEU A C 1
ATOM 684 O O . LEU A 1 88 ? 4.763 -5.020 15.844 1.00 96.38 88 LEU A O 1
ATOM 688 N N . THR A 1 89 ? 2.700 -5.697 16.395 1.00 95.44 89 THR A N 1
ATOM 689 C CA . THR A 1 89 ? 3.099 -7.088 16.638 1.00 95.44 89 THR A CA 1
ATOM 690 C C . THR A 1 89 ? 3.164 -7.909 15.353 1.00 95.44 89 THR A C 1
ATOM 692 O O . THR A 1 89 ? 2.453 -7.663 14.375 1.00 95.44 89 THR A O 1
ATOM 695 N N . GLU A 1 90 ? 3.977 -8.966 15.375 1.00 94.38 90 GLU A N 1
ATOM 696 C CA . GLU A 1 90 ? 4.045 -9.931 14.275 1.00 94.38 90 GLU A CA 1
ATOM 697 C C . GLU A 1 90 ? 2.689 -10.592 13.985 1.00 94.38 90 GLU A C 1
ATOM 699 O O . GLU A 1 90 ? 2.382 -10.866 12.824 1.00 94.38 90 GLU A O 1
ATOM 704 N N . ALA A 1 91 ? 1.863 -10.823 15.009 1.00 94.94 91 ALA A N 1
ATOM 705 C CA . ALA A 1 91 ? 0.540 -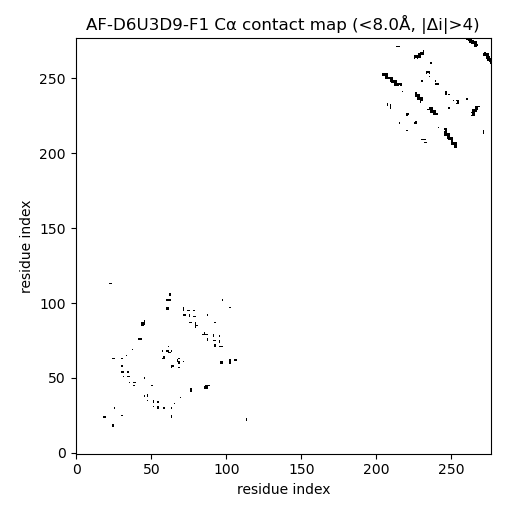11.419 14.848 1.00 94.94 91 ALA A CA 1
ATOM 706 C C . ALA A 1 91 ? -0.376 -10.531 13.993 1.00 94.94 91 ALA A C 1
ATOM 708 O O . ALA A 1 91 ? -0.963 -11.011 13.022 1.00 94.94 91 ALA A O 1
ATOM 709 N N . VAL A 1 92 ? -0.438 -9.228 14.299 1.00 96.62 92 VAL A N 1
ATOM 710 C CA . VAL A 1 92 ? -1.247 -8.268 13.532 1.00 96.62 92 VAL A CA 1
ATOM 711 C C . VAL A 1 92 ? -0.702 -8.106 12.120 1.00 96.62 92 VAL A C 1
ATOM 713 O O . VAL A 1 92 ? -1.469 -8.139 11.155 1.00 96.62 92 VAL A O 1
ATOM 716 N N . LEU A 1 93 ? 0.621 -7.997 11.973 1.00 96.62 93 LEU A N 1
ATOM 717 C CA . LEU A 1 93 ? 1.241 -7.914 10.656 1.00 96.62 93 LEU A CA 1
ATOM 718 C C . LEU A 1 93 ? 0.913 -9.147 9.816 1.00 96.62 93 LEU A C 1
ATOM 720 O O . LEU A 1 93 ? 0.488 -9.004 8.678 1.00 96.62 93 LEU A O 1
ATOM 724 N N . THR A 1 94 ? 1.036 -10.347 10.383 1.00 96.19 94 THR A N 1
ATOM 725 C CA . THR A 1 94 ? 0.738 -11.604 9.685 1.00 96.19 94 THR A CA 1
ATOM 726 C C . THR A 1 94 ? -0.731 -11.700 9.283 1.00 96.19 94 THR A C 1
ATOM 728 O O . THR A 1 94 ? -1.025 -12.102 8.159 1.00 96.19 94 THR A O 1
ATOM 731 N N . ALA A 1 95 ? -1.648 -11.300 10.167 1.00 96.06 95 ALA A N 1
ATOM 732 C CA . ALA A 1 95 ? -3.086 -11.320 9.902 1.00 96.06 95 ALA A CA 1
ATOM 733 C C . ALA A 1 95 ? -3.507 -10.344 8.790 1.00 96.06 95 ALA A C 1
ATOM 735 O O . ALA A 1 95 ? -4.485 -10.591 8.090 1.00 96.06 95 ALA A O 1
ATOM 736 N N . THR A 1 96 ? -2.758 -9.255 8.614 1.00 96.88 96 THR A N 1
ATOM 737 C CA . THR A 1 96 ? -3.035 -8.203 7.623 1.00 96.88 96 THR A CA 1
ATOM 738 C C . THR A 1 96 ? -2.221 -8.343 6.337 1.00 96.88 96 THR A C 1
ATOM 740 O O . THR A 1 96 ? -2.407 -7.551 5.413 1.00 96.88 96 THR A O 1
ATOM 743 N N . ILE A 1 97 ? -1.349 -9.357 6.226 1.00 95.50 97 ILE A N 1
ATOM 744 C CA . ILE A 1 97 ? -0.613 -9.631 4.983 1.00 95.50 97 ILE A CA 1
ATOM 745 C C . ILE A 1 97 ? -1.606 -9.761 3.821 1.00 95.50 97 ILE A C 1
ATOM 747 O O . ILE A 1 97 ? -2.578 -10.518 3.926 1.00 95.50 97 ILE A O 1
ATOM 751 N N . PRO A 1 98 ? -1.335 -9.123 2.663 1.00 93.62 98 PRO A N 1
ATOM 752 C CA . PRO A 1 98 ? -2.146 -9.314 1.474 1.00 93.62 98 PRO A CA 1
ATOM 753 C C . PRO A 1 98 ? -2.344 -10.799 1.141 1.00 93.62 98 PRO A C 1
ATOM 755 O O . PRO A 1 98 ? -1.388 -11.581 1.048 1.00 93.62 98 PRO A O 1
ATOM 758 N N . HIS A 1 99 ? -3.605 -11.181 0.925 1.00 93.50 99 HIS A N 1
ATOM 759 C CA . HIS A 1 99 ? -3.991 -12.563 0.644 1.00 93.50 99 HIS A CA 1
ATOM 760 C C . HIS A 1 99 ? -3.117 -13.182 -0.472 1.00 93.50 99 HIS A C 1
ATOM 762 O O . HIS A 1 99 ? -2.837 -12.497 -1.462 1.00 93.50 99 HIS A O 1
ATOM 768 N N . PRO A 1 100 ? -2.703 -14.465 -0.382 1.00 89.81 100 PRO A N 1
ATOM 769 C CA . PRO A 1 100 ? -1.801 -15.087 -1.358 1.00 89.81 100 PRO A CA 1
ATOM 770 C C . PRO A 1 100 ? -2.227 -14.916 -2.823 1.00 89.81 100 PRO A C 1
ATOM 772 O O . PRO A 1 100 ? -1.397 -14.596 -3.667 1.00 89.81 100 PRO A O 1
ATOM 775 N N . ALA A 1 101 ? -3.525 -15.040 -3.119 1.00 90.19 101 ALA A N 1
ATOM 776 C CA . ALA A 1 101 ? -4.050 -14.817 -4.470 1.00 90.19 101 ALA A CA 1
ATOM 777 C C . ALA A 1 101 ? -3.849 -13.369 -4.965 1.00 90.19 101 ALA A C 1
ATOM 779 O O . ALA A 1 101 ? -3.510 -13.156 -6.126 1.00 90.19 101 ALA A O 1
ATOM 780 N N . ARG A 1 102 ? -3.999 -12.370 -4.078 1.00 91.00 102 ARG A N 1
ATOM 781 C CA . ARG A 1 102 ? -3.741 -10.958 -4.402 1.00 91.00 102 ARG A CA 1
ATOM 782 C C . ARG A 1 102 ? -2.257 -10.735 -4.678 1.00 91.00 102 ARG A C 1
ATOM 784 O O . ARG A 1 102 ? -1.925 -10.065 -5.647 1.00 91.00 102 ARG A O 1
ATOM 791 N N . ARG A 1 103 ? -1.371 -11.332 -3.873 1.00 91.94 103 ARG A N 1
ATOM 792 C CA . ARG A 1 103 ? 0.083 -11.255 -4.094 1.00 91.94 103 ARG A CA 1
ATOM 793 C C . ARG A 1 103 ? 0.489 -11.866 -5.431 1.00 91.94 103 ARG A C 1
ATOM 795 O O . ARG A 1 103 ? 1.248 -11.240 -6.156 1.00 91.94 103 ARG A O 1
ATOM 802 N N . LEU A 1 104 ? -0.088 -13.009 -5.804 1.00 88.94 104 LEU A N 1
ATOM 803 C CA . LEU A 1 104 ? 0.153 -13.614 -7.114 1.00 88.94 104 LEU A CA 1
ATOM 804 C C . LEU A 1 104 ? -0.307 -12.708 -8.271 1.00 88.94 104 LEU A C 1
ATOM 806 O O . LEU A 1 104 ? 0.420 -12.567 -9.251 1.00 88.94 104 LEU A O 1
ATOM 810 N N . SER A 1 105 ? -1.475 -12.062 -8.152 1.00 91.81 105 SER A N 1
ATOM 811 C CA . SER A 1 105 ? -1.936 -11.078 -9.148 1.00 91.81 105 SER A CA 1
ATOM 812 C C . SER A 1 105 ? -0.945 -9.922 -9.282 1.00 91.81 105 SER A C 1
ATOM 814 O O . SER A 1 105 ? -0.501 -9.617 -10.385 1.00 91.81 105 SER A O 1
ATOM 816 N N . LEU A 1 106 ? -0.517 -9.348 -8.153 1.00 89.44 106 LEU A N 1
ATOM 817 C CA . LEU A 1 106 ? 0.456 -8.254 -8.115 1.00 89.44 106 LEU A CA 1
ATOM 818 C C . LEU A 1 106 ? 1.807 -8.660 -8.727 1.00 89.44 106 LEU A C 1
ATOM 820 O O . LEU A 1 106 ? 2.403 -7.883 -9.465 1.00 89.44 106 LEU A O 1
ATOM 824 N N . GLU A 1 107 ? 2.273 -9.887 -8.482 1.00 89.19 107 GLU A N 1
ATOM 825 C CA . GLU A 1 107 ? 3.483 -10.438 -9.110 1.00 89.19 107 GLU A CA 1
ATOM 826 C C . GLU A 1 107 ? 3.362 -10.555 -10.633 1.00 89.19 107 GLU A C 1
ATOM 828 O O . GLU A 1 107 ? 4.346 -10.380 -11.356 1.00 89.19 107 GLU A O 1
ATOM 833 N N . MET A 1 108 ? 2.183 -10.921 -11.138 1.00 89.75 108 MET A N 1
ATOM 834 C CA . MET A 1 108 ? 1.933 -11.004 -12.578 1.00 89.75 108 MET A CA 1
ATOM 835 C C . MET A 1 108 ? 1.848 -9.613 -13.206 1.00 89.75 108 MET A C 1
ATOM 837 O O . MET A 1 108 ? 2.433 -9.389 -14.264 1.00 89.75 108 MET A O 1
ATOM 841 N N . GLU A 1 109 ? 1.160 -8.684 -12.546 1.00 88.81 109 GLU A N 1
ATOM 842 C CA . GLU A 1 109 ? 1.020 -7.293 -12.979 1.00 88.81 109 GLU A CA 1
ATOM 843 C C . GLU A 1 109 ? 2.371 -6.575 -13.021 1.00 88.81 109 GLU A C 1
ATOM 845 O O . GLU A 1 109 ? 2.680 -5.930 -14.021 1.00 88.81 109 GLU A O 1
ATOM 850 N N . ALA A 1 110 ? 3.207 -6.746 -11.991 1.00 86.62 110 ALA A N 1
ATOM 851 C CA . ALA A 1 110 ? 4.550 -6.174 -11.947 1.00 86.62 110 ALA A CA 1
ATOM 852 C C . ALA A 1 110 ? 5.403 -6.658 -13.129 1.00 86.62 110 ALA A C 1
ATOM 854 O O . ALA A 1 110 ? 5.940 -5.842 -13.876 1.00 86.62 110 ALA A O 1
ATOM 855 N N . ARG A 1 111 ? 5.431 -7.976 -13.379 1.00 87.44 111 ARG A N 1
ATOM 856 C CA . ARG A 1 111 ? 6.163 -8.558 -14.517 1.00 87.44 111 ARG A CA 1
ATOM 857 C C . ARG A 1 111 ? 5.630 -8.077 -15.861 1.00 87.44 111 ARG A C 1
ATOM 859 O O . ARG A 1 111 ? 6.406 -7.766 -16.761 1.00 87.44 111 ARG A O 1
ATOM 866 N N . ALA A 1 112 ? 4.310 -8.016 -16.021 1.00 88.00 112 ALA A N 1
ATOM 867 C CA . ALA A 1 112 ? 3.703 -7.505 -17.245 1.00 88.00 112 ALA A CA 1
ATOM 868 C C . ALA A 1 112 ? 4.075 -6.031 -17.481 1.00 88.00 112 ALA A C 1
ATOM 870 O O . ALA A 1 112 ? 4.412 -5.658 -18.606 1.00 88.00 112 ALA A O 1
ATOM 871 N N . GLY A 1 113 ? 4.071 -5.216 -16.421 1.00 86.19 113 GLY A N 1
ATOM 872 C CA . GLY A 1 113 ? 4.494 -3.818 -16.456 1.00 86.19 113 GLY A CA 1
ATOM 873 C C . GLY A 1 113 ? 5.960 -3.657 -16.855 1.00 86.19 113 GLY A C 1
ATOM 874 O O . GLY A 1 113 ? 6.257 -2.912 -17.786 1.00 86.19 113 GLY A O 1
ATOM 875 N N . GLU A 1 114 ? 6.865 -4.409 -16.226 1.00 87.62 114 GLU A N 1
ATOM 876 C CA . GLU A 1 114 ? 8.297 -4.419 -16.558 1.00 87.62 114 GLU A CA 1
ATOM 877 C C . GLU A 1 114 ? 8.541 -4.814 -18.019 1.00 87.62 114 GLU A C 1
ATOM 879 O O . GLU A 1 114 ? 9.293 -4.147 -18.731 1.00 87.62 114 GLU A O 1
ATOM 884 N N . HIS A 1 115 ? 7.856 -5.853 -18.506 1.00 87.56 115 HIS A N 1
ATOM 885 C CA . HIS A 1 115 ? 7.932 -6.248 -19.911 1.00 87.56 115 HIS A CA 1
ATOM 886 C C . HIS A 1 115 ? 7.413 -5.161 -20.854 1.00 87.56 115 HIS A C 1
ATOM 888 O O . HIS A 1 115 ? 7.997 -4.952 -21.919 1.00 87.56 115 HIS A O 1
ATOM 894 N N . SER A 1 116 ? 6.335 -4.466 -20.485 1.00 90.50 116 SER A N 1
ATOM 895 C CA . SER A 1 116 ? 5.803 -3.359 -21.280 1.00 90.50 116 SER A CA 1
ATOM 896 C C . SER A 1 116 ? 6.814 -2.216 -21.372 1.00 90.50 116 SER A C 1
ATOM 898 O O . SER A 1 116 ? 7.097 -1.746 -22.473 1.00 90.50 116 SER A O 1
ATOM 900 N N . ILE A 1 117 ? 7.402 -1.811 -20.241 1.00 89.25 117 ILE A N 1
ATOM 901 C CA . ILE A 1 117 ? 8.413 -0.745 -20.181 1.00 89.25 117 ILE A CA 1
ATOM 902 C C . ILE A 1 117 ? 9.637 -1.129 -21.014 1.00 89.25 117 ILE A C 1
ATOM 904 O O . ILE A 1 117 ? 10.022 -0.378 -21.901 1.00 89.25 117 ILE A O 1
ATOM 908 N N . ALA A 1 118 ? 10.181 -2.335 -20.834 1.00 88.00 118 ALA A N 1
ATOM 909 C CA . ALA A 1 118 ? 11.354 -2.787 -21.583 1.00 88.00 118 ALA A CA 1
ATOM 910 C C . ALA A 1 118 ? 11.129 -2.788 -23.108 1.00 88.00 118 ALA A C 1
ATOM 912 O O . ALA A 1 118 ? 12.041 -2.478 -23.883 1.00 88.00 118 ALA A O 1
ATOM 913 N N . ARG A 1 119 ? 9.910 -3.118 -23.562 1.00 89.12 119 ARG A N 1
ATOM 914 C CA . ARG A 1 119 ? 9.546 -3.027 -24.984 1.00 89.12 119 ARG A CA 1
ATOM 915 C C . ARG A 1 119 ? 9.528 -1.582 -25.464 1.00 89.12 119 ARG A C 1
ATOM 917 O O . ARG A 1 119 ? 10.124 -1.305 -26.505 1.00 89.12 119 ARG A O 1
ATOM 924 N N . HIS A 1 120 ? 8.890 -0.688 -24.714 1.00 90.06 120 HIS A N 1
ATOM 925 C CA . HIS A 1 120 ? 8.830 0.730 -25.061 1.00 90.06 120 HIS A CA 1
ATOM 926 C C . HIS A 1 120 ? 10.206 1.397 -25.028 1.00 90.06 120 HIS A C 1
ATOM 928 O O . HIS A 1 120 ? 10.511 2.163 -25.938 1.00 90.06 120 HIS A O 1
ATOM 934 N N . ASP A 1 121 ? 11.064 1.066 -24.066 1.00 89.56 121 ASP A N 1
ATOM 935 C CA . ASP A 1 121 ? 12.433 1.581 -23.993 1.00 89.56 121 ASP A CA 1
ATOM 936 C C . ASP A 1 121 ? 13.254 1.126 -25.202 1.00 89.56 121 ASP A C 1
ATOM 938 O O . ASP A 1 121 ? 13.938 1.929 -25.838 1.00 89.56 121 ASP A O 1
ATOM 942 N N . SER A 1 122 ? 13.144 -0.153 -25.580 1.00 89.25 122 SER A N 1
ATOM 943 C CA . SER A 1 122 ? 13.819 -0.685 -26.768 1.00 89.25 122 SER A CA 1
ATOM 944 C C . SER A 1 122 ? 13.321 -0.028 -28.057 1.00 89.25 122 SER A C 1
ATOM 946 O O . SER A 1 122 ? 14.120 0.317 -28.930 1.00 89.25 122 SER A O 1
ATOM 948 N N . GLU A 1 123 ? 12.007 0.151 -28.193 1.00 89.94 123 GLU A N 1
ATOM 949 C CA . GLU A 1 123 ? 11.401 0.808 -29.350 1.00 89.94 123 GLU A CA 1
ATOM 950 C C . GLU A 1 123 ? 11.809 2.283 -29.437 1.00 89.94 123 GLU A C 1
ATOM 952 O O . GLU A 1 123 ? 12.290 2.727 -30.481 1.00 89.94 123 GLU A O 1
ATOM 957 N N . SER A 1 124 ? 11.722 3.009 -28.324 1.00 89.19 124 SER A N 1
ATOM 958 C CA . SER A 1 124 ? 12.109 4.417 -28.225 1.00 89.19 124 SER A CA 1
ATOM 959 C C . SER A 1 124 ? 13.597 4.605 -28.518 1.00 89.19 124 SER A C 1
ATOM 961 O O . SER A 1 124 ? 13.973 5.499 -29.274 1.00 89.19 124 SER A O 1
ATOM 963 N N . ALA A 1 125 ? 14.462 3.720 -28.009 1.00 90.62 125 ALA A N 1
ATOM 964 C CA . ALA A 1 125 ? 15.893 3.749 -28.303 1.00 90.62 125 ALA A CA 1
ATOM 965 C C . ALA A 1 125 ? 16.183 3.538 -29.800 1.00 90.62 125 ALA A C 1
ATOM 967 O O . ALA A 1 125 ? 17.050 4.212 -30.362 1.00 90.62 125 ALA A O 1
ATOM 968 N N . LYS A 1 126 ? 15.447 2.642 -30.475 1.00 91.19 126 LYS A N 1
ATOM 969 C CA . LYS A 1 126 ? 15.566 2.436 -31.931 1.00 91.19 126 LYS A CA 1
ATOM 970 C C . LYS A 1 126 ? 15.095 3.658 -32.716 1.00 91.19 126 LYS A C 1
ATOM 972 O O . LYS A 1 126 ? 15.793 4.085 -33.637 1.00 91.19 126 LYS A O 1
ATOM 977 N N . GLN A 1 127 ? 13.949 4.231 -32.348 1.00 89.56 127 GLN A N 1
ATOM 978 C CA . GLN A 1 127 ? 13.414 5.443 -32.974 1.00 89.56 127 GLN A CA 1
ATOM 979 C C . GLN A 1 127 ? 14.389 6.616 -32.822 1.00 89.56 127 GLN A C 1
ATOM 981 O O . GLN A 1 127 ? 14.717 7.282 -33.805 1.00 89.56 127 GLN A O 1
ATOM 986 N N . PHE A 1 128 ? 14.936 6.812 -31.620 1.00 90.06 128 PHE A N 1
ATOM 987 C CA . PHE A 1 128 ? 15.933 7.844 -31.357 1.00 90.06 128 PHE A CA 1
ATOM 988 C C . PHE A 1 128 ? 17.201 7.642 -32.195 1.00 90.06 128 PHE A C 1
ATOM 990 O O . PHE A 1 128 ? 17.660 8.570 -32.861 1.00 90.06 128 PHE A O 1
ATOM 997 N N . GLN A 1 129 ? 17.737 6.417 -32.258 1.00 89.50 129 GLN A N 1
ATOM 998 C CA . GLN A 1 129 ? 18.899 6.127 -33.104 1.00 89.50 129 GLN A CA 1
ATOM 999 C C . GLN A 1 129 ? 18.638 6.394 -34.592 1.00 89.50 129 GLN A C 1
ATOM 1001 O O . GLN A 1 129 ? 19.540 6.865 -35.283 1.00 89.50 129 GLN A O 1
ATOM 1006 N N . ALA A 1 130 ? 17.434 6.113 -35.098 1.00 89.88 130 ALA A N 1
ATOM 1007 C CA . ALA A 1 130 ? 17.077 6.392 -36.488 1.00 89.88 130 ALA A CA 1
ATOM 1008 C C . ALA A 1 130 ? 17.036 7.901 -36.792 1.00 89.88 130 ALA A C 1
ATOM 1010 O O . ALA A 1 130 ? 17.429 8.316 -37.883 1.00 89.88 130 ALA A O 1
ATOM 1011 N N . LEU A 1 131 ? 16.605 8.725 -35.832 1.00 87.38 131 LEU A N 1
ATOM 1012 C CA . LEU A 1 131 ? 16.602 10.184 -35.962 1.00 87.38 131 LEU A CA 1
ATOM 1013 C C . LEU A 1 131 ? 18.019 10.768 -35.923 1.00 87.38 131 LEU A C 1
ATOM 1015 O O . LEU A 1 131 ? 18.339 11.621 -36.746 1.00 87.38 131 LEU A O 1
ATOM 1019 N N . VAL A 1 132 ? 18.881 10.267 -35.034 1.00 88.56 132 VAL A N 1
ATOM 1020 C CA . VAL A 1 132 ? 20.278 10.725 -34.910 1.00 88.56 132 VAL A CA 1
ATOM 1021 C C . VAL A 1 132 ? 21.132 10.303 -36.113 1.00 88.56 132 VAL A C 1
ATOM 1023 O O . VAL A 1 132 ? 22.034 11.031 -36.516 1.00 88.56 132 VAL A O 1
ATOM 1026 N N . LYS A 1 133 ? 20.852 9.142 -36.721 1.00 79.00 133 LYS A N 1
ATOM 1027 C CA . LYS A 1 133 ? 21.612 8.616 -37.868 1.00 79.00 133 LYS A CA 1
ATOM 1028 C C . LYS A 1 133 ? 21.195 9.186 -39.227 1.00 79.00 133 LYS A C 1
ATOM 1030 O O . LYS A 1 133 ? 21.857 8.853 -40.207 1.00 79.00 133 LYS A O 1
ATOM 1035 N N . LYS A 1 134 ? 20.138 10.007 -39.335 1.00 64.62 134 LYS A N 1
ATOM 1036 C CA . LYS A 1 134 ? 19.765 10.642 -40.614 1.00 64.62 134 LYS A CA 1
ATOM 1037 C C . LYS A 1 134 ? 20.884 11.596 -41.057 1.00 64.62 134 LYS A C 1
ATOM 1039 O O . LYS A 1 134 ? 21.049 12.645 -40.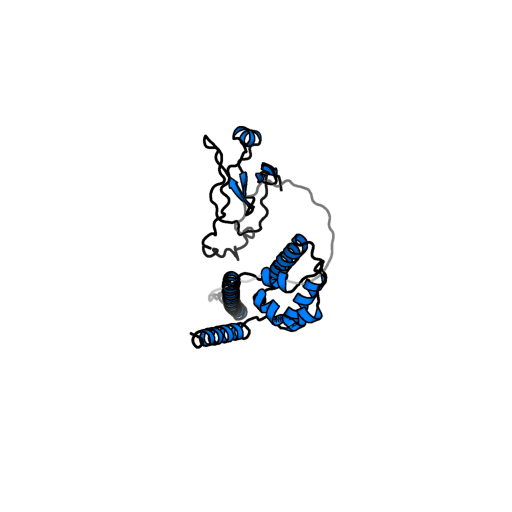439 1.00 64.62 134 LYS A O 1
ATOM 1044 N N . PRO A 1 135 ? 21.633 11.293 -42.135 1.00 52.16 135 PRO A N 1
ATOM 1045 C CA . PRO A 1 135 ? 22.576 12.243 -42.693 1.00 52.16 135 PRO A CA 1
ATOM 1046 C C . PRO A 1 135 ? 21.773 13.328 -43.406 1.00 52.16 135 PRO A C 1
ATOM 1048 O O . PRO A 1 135 ? 20.927 13.028 -44.250 1.00 52.16 135 PRO A O 1
ATOM 1051 N N . THR A 1 136 ? 22.063 14.589 -43.112 1.00 54.19 136 THR A N 1
ATOM 1052 C CA . THR A 1 136 ? 21.618 15.734 -43.906 1.00 54.19 136 THR A CA 1
ATOM 1053 C C . THR A 1 136 ? 22.174 15.600 -45.332 1.00 54.19 136 THR A C 1
ATOM 1055 O O . THR A 1 136 ? 23.313 15.951 -45.625 1.00 54.19 136 THR A O 1
ATOM 1058 N N . LYS A 1 137 ? 21.375 15.033 -46.237 1.00 48.72 137 LYS A N 1
ATOM 1059 C CA . LYS A 1 137 ? 21.559 15.008 -47.698 1.00 48.72 137 LYS A CA 1
ATOM 1060 C C . LYS A 1 137 ? 20.150 15.144 -48.285 1.00 48.72 137 LYS A C 1
ATOM 1062 O O . LYS A 1 137 ? 19.308 14.326 -47.952 1.00 48.72 137 LYS A O 1
ATOM 1067 N N . ARG A 1 138 ? 19.778 16.105 -49.130 1.00 46.06 138 ARG A N 1
ATOM 1068 C CA . ARG A 1 138 ? 20.443 17.157 -49.919 1.00 46.06 138 ARG A CA 1
ATOM 1069 C C . ARG A 1 138 ? 19.363 18.201 -50.262 1.00 46.06 138 ARG A C 1
ATOM 1071 O O . ARG A 1 138 ? 18.204 17.823 -50.384 1.00 46.06 138 ARG A O 1
ATOM 1078 N N . VAL A 1 139 ? 19.766 19.420 -50.623 1.00 37.91 139 VAL A N 1
ATOM 1079 C CA . VAL A 1 139 ? 19.248 20.030 -51.860 1.00 37.91 139 VAL A CA 1
ATOM 1080 C C . VAL A 1 139 ? 20.460 20.436 -52.696 1.00 37.91 139 VAL A C 1
ATOM 1082 O O . VAL A 1 139 ? 21.188 21.362 -52.356 1.00 37.91 139 VAL A O 1
ATOM 1085 N N . LYS A 1 140 ? 20.726 19.661 -53.749 1.00 43.09 140 LYS A N 1
ATOM 1086 C CA . LYS A 1 140 ? 21.545 20.052 -54.897 1.00 43.09 140 LYS A CA 1
ATOM 1087 C C . LYS A 1 140 ? 20.723 19.674 -56.118 1.00 43.09 140 LYS A C 1
ATOM 1089 O O . LYS A 1 140 ? 20.618 18.484 -56.385 1.00 43.09 140 LYS A O 1
ATOM 1094 N N . GLU A 1 141 ? 20.147 20.696 -56.739 1.00 37.38 141 GLU A N 1
ATOM 1095 C CA . GLU A 1 141 ? 19.580 20.846 -58.094 1.00 37.38 141 GLU A CA 1
ATOM 1096 C C . GLU A 1 141 ? 18.586 22.012 -57.943 1.00 37.38 141 GLU A C 1
ATOM 1098 O O . GLU A 1 141 ? 17.738 21.969 -57.066 1.00 37.38 141 GLU A O 1
ATOM 1103 N N . GLU A 1 142 ? 18.738 23.168 -58.587 1.00 34.94 142 GLU A N 1
ATOM 1104 C CA . GLU A 1 142 ? 18.894 23.378 -60.022 1.00 34.94 142 GLU A CA 1
ATOM 1105 C C . GLU A 1 142 ? 19.779 24.606 -60.323 1.00 34.94 142 GLU A C 1
ATOM 1107 O O . GLU A 1 142 ? 19.538 25.705 -59.834 1.00 34.94 142 GLU A O 1
ATOM 1112 N N . ALA A 1 143 ? 20.760 24.441 -61.209 1.00 31.33 143 ALA A N 1
ATOM 1113 C CA . ALA A 1 143 ? 21.232 25.519 -62.071 1.00 31.33 143 ALA A CA 1
ATOM 1114 C C . ALA A 1 143 ? 21.260 24.953 -63.492 1.00 31.33 143 ALA A C 1
ATOM 1116 O O . ALA A 1 143 ? 22.236 24.344 -63.927 1.00 31.33 143 ALA A O 1
ATOM 1117 N N . LYS A 1 144 ? 20.128 25.099 -64.188 1.00 34.03 144 LYS A N 1
ATOM 1118 C CA . LYS A 1 144 ? 20.061 24.992 -65.644 1.00 34.03 144 LYS A CA 1
ATOM 1119 C C . LYS A 1 144 ? 20.892 26.141 -66.214 1.00 34.03 144 LYS A C 1
ATOM 1121 O O . LYS A 1 144 ? 20.460 27.289 -66.175 1.00 34.03 144 LYS A O 1
ATOM 1126 N N . GLN A 1 145 ? 22.083 25.836 -66.716 1.00 32.38 145 GLN A N 1
ATOM 1127 C CA . GLN A 1 145 ? 22.863 26.759 -67.533 1.00 32.38 145 GLN A CA 1
ATOM 1128 C C . GLN A 1 145 ? 22.454 26.541 -68.991 1.00 32.38 145 GLN A C 1
ATOM 1130 O O . GLN A 1 145 ? 22.829 25.557 -69.624 1.00 32.38 145 GLN A O 1
ATOM 1135 N N . ALA A 1 146 ? 21.609 27.448 -69.479 1.00 30.88 146 ALA A N 1
ATOM 1136 C CA . ALA A 1 146 ? 21.346 27.630 -70.894 1.00 30.88 146 ALA A CA 1
ATOM 1137 C C . ALA A 1 146 ? 22.558 28.322 -71.534 1.00 30.88 146 ALA A C 1
ATOM 1139 O O . ALA A 1 146 ? 23.013 29.368 -71.071 1.00 30.88 146 ALA A O 1
ATOM 1140 N N . THR A 1 147 ? 23.078 27.710 -72.592 1.00 31.86 147 THR A N 1
ATOM 1141 C CA . THR A 1 147 ? 24.034 28.288 -73.537 1.00 31.86 147 THR A CA 1
ATOM 1142 C C . THR A 1 147 ? 23.399 29.464 -74.275 1.00 31.86 147 THR A C 1
ATOM 1144 O O . THR A 1 147 ? 22.286 29.3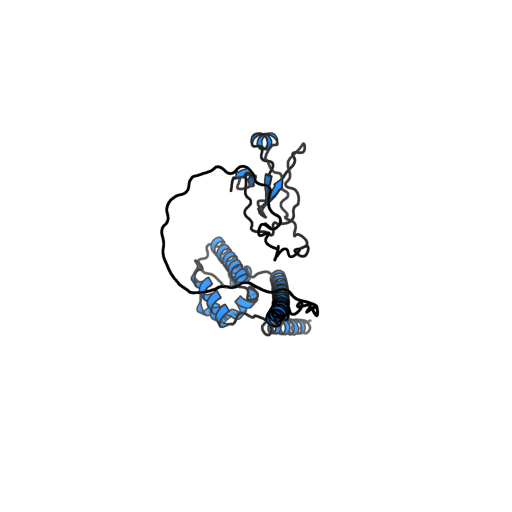48 -74.789 1.00 31.86 147 THR A O 1
ATOM 1147 N N . GLY A 1 148 ? 24.106 30.593 -74.292 1.00 27.45 148 GLY A N 1
ATOM 1148 C CA . GLY A 1 148 ? 23.647 31.855 -74.857 1.00 27.45 148 GLY A CA 1
ATOM 1149 C C . GLY A 1 148 ? 23.856 32.013 -76.362 1.00 27.45 148 GLY A C 1
ATOM 1150 O O . GLY A 1 148 ? 24.548 31.230 -77.007 1.00 27.45 148 GLY A O 1
ATOM 1151 N N . ASN A 1 149 ? 23.274 33.096 -76.876 1.00 27.27 149 ASN A N 1
ATOM 1152 C CA . ASN A 1 149 ? 23.665 33.768 -78.108 1.00 27.27 149 ASN A CA 1
ATOM 1153 C C . ASN A 1 149 ? 23.369 35.274 -77.979 1.00 27.27 149 ASN A C 1
ATOM 1155 O O . ASN A 1 149 ? 22.225 35.651 -77.745 1.00 27.27 149 ASN A O 1
ATOM 1159 N N . GLY A 1 150 ? 24.395 36.095 -78.216 1.00 27.36 150 GLY A N 1
ATOM 1160 C CA . GLY A 1 150 ? 24.286 37.435 -78.813 1.00 27.36 150 GLY A CA 1
ATOM 1161 C C . GLY A 1 150 ? 23.940 38.642 -77.921 1.00 27.36 150 GLY A C 1
ATOM 1162 O O . GLY A 1 150 ? 23.329 38.472 -76.877 1.00 27.36 150 GLY A O 1
ATOM 1163 N N . PRO A 1 151 ? 24.360 39.867 -78.314 1.00 39.91 151 PRO A N 1
ATOM 1164 C CA . PRO A 1 151 ? 25.028 40.815 -77.414 1.00 39.91 151 PRO A CA 1
ATOM 1165 C C . PRO A 1 151 ? 24.338 42.189 -77.275 1.00 39.91 151 PRO A C 1
ATOM 1167 O O . PRO A 1 151 ? 23.566 42.602 -78.135 1.00 39.91 151 PRO A O 1
ATOM 1170 N N . GLY A 1 152 ? 24.701 42.947 -76.233 1.00 26.89 152 GLY A N 1
ATOM 1171 C CA . GLY A 1 152 ? 24.349 44.366 -76.092 1.00 26.89 152 GLY A CA 1
ATOM 1172 C C . GLY A 1 152 ? 24.978 45.017 -74.852 1.00 26.89 152 GLY A C 1
ATOM 1173 O O . GLY A 1 152 ? 24.597 44.712 -73.729 1.00 26.89 152 GLY A O 1
ATOM 1174 N N . VAL A 1 153 ? 25.963 45.886 -75.074 1.00 33.28 153 VAL A N 1
ATOM 1175 C CA . VAL A 1 153 ? 26.622 46.806 -74.112 1.00 33.28 153 VAL A CA 1
ATOM 1176 C C . VAL A 1 153 ? 25.856 48.157 -74.099 1.00 33.28 153 VAL A C 1
ATOM 1178 O O . VAL A 1 153 ? 24.985 48.312 -74.957 1.00 33.28 153 VAL A O 1
ATOM 1181 N N . PRO A 1 154 ? 26.236 49.228 -73.356 1.00 45.22 154 PRO A N 1
ATOM 1182 C CA . PRO A 1 154 ? 26.860 49.396 -72.025 1.00 45.22 154 PRO A CA 1
ATOM 1183 C C . PRO A 1 154 ? 26.095 50.407 -71.118 1.00 45.22 154 PRO A C 1
ATOM 1185 O O . PRO A 1 154 ? 25.313 51.211 -71.606 1.00 45.22 154 PRO A O 1
ATOM 1188 N N . HIS A 1 155 ? 26.395 50.428 -69.813 1.00 31.02 155 HIS A N 1
ATOM 1189 C CA . HIS A 1 155 ? 26.741 51.609 -68.972 1.00 31.02 155 HIS A CA 1
ATOM 1190 C C . HIS A 1 155 ? 26.584 51.182 -67.500 1.00 31.02 155 HIS A C 1
ATOM 1192 O O . HIS A 1 155 ? 25.504 50.774 -67.093 1.00 31.02 155 HIS A O 1
ATOM 1198 N N . ALA A 1 156 ? 27.664 50.948 -66.757 1.00 28.98 156 ALA A N 1
ATOM 1199 C CA . ALA A 1 156 ? 28.595 51.887 -66.123 1.00 28.98 156 ALA A CA 1
ATOM 1200 C C . ALA A 1 156 ? 28.139 52.335 -64.734 1.00 28.98 156 ALA A C 1
ATOM 1202 O O . ALA A 1 156 ? 27.011 52.773 -64.543 1.00 28.98 156 ALA A O 1
ATOM 1203 N N . ASP A 1 157 ? 29.138 52.277 -63.857 1.00 29.61 157 ASP A N 1
ATOM 1204 C CA . ASP A 1 157 ? 29.305 53.042 -62.636 1.00 29.61 157 ASP A CA 1
ATOM 1205 C C . ASP A 1 157 ? 28.411 52.685 -61.443 1.00 29.61 157 ASP A C 1
ATOM 1207 O O . ASP A 1 157 ? 27.206 52.525 -61.547 1.00 29.61 157 ASP A O 1
ATOM 1211 N N . GLN A 1 158 ? 28.909 52.609 -60.217 1.00 35.25 158 GLN A N 1
ATOM 1212 C CA . GLN A 1 158 ? 30.248 52.527 -59.629 1.00 35.25 158 GLN A CA 1
ATOM 1213 C C . GLN A 1 158 ? 29.968 52.543 -58.110 1.00 35.25 158 GLN A C 1
ATOM 1215 O O . GLN A 1 158 ? 28.982 53.160 -57.719 1.00 35.25 158 GLN A O 1
ATOM 1220 N N . VAL A 1 159 ? 30.847 51.924 -57.309 1.00 30.83 159 VAL A N 1
ATOM 1221 C CA . VAL A 1 159 ? 31.202 52.258 -55.903 1.00 30.83 159 VAL A CA 1
ATOM 1222 C C . VAL A 1 159 ? 30.098 52.454 -54.839 1.00 30.83 159 VAL A C 1
ATOM 1224 O O . VAL A 1 159 ? 29.030 52.987 -55.070 1.00 30.83 159 VAL A O 1
ATOM 1227 N N . ASP A 1 160 ? 30.279 52.170 -53.557 1.00 29.84 160 ASP A N 1
ATOM 1228 C CA . ASP A 1 160 ? 31.226 51.421 -52.733 1.00 29.84 160 ASP A CA 1
ATOM 1229 C C . ASP A 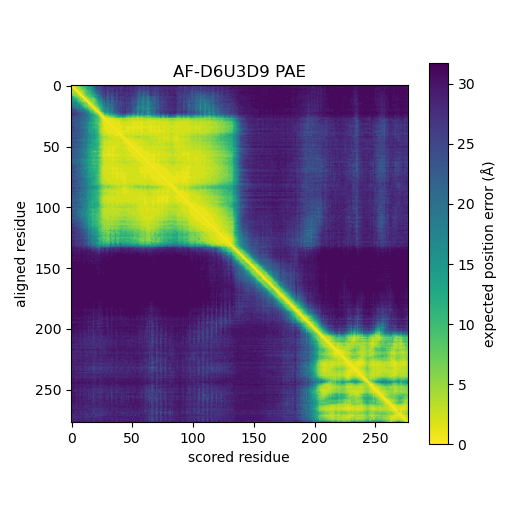1 160 ? 30.604 51.446 -51.316 1.00 29.84 160 ASP A C 1
ATOM 1231 O O . ASP A 1 160 ? 29.695 52.223 -51.030 1.00 29.84 160 ASP A O 1
ATOM 1235 N N . GLN A 1 161 ? 31.194 50.658 -50.425 1.00 33.06 161 GLN A N 1
ATOM 1236 C CA . GLN A 1 161 ? 31.324 50.913 -48.989 1.00 33.06 161 GLN A CA 1
ATOM 1237 C C . GLN A 1 161 ? 30.115 50.923 -48.033 1.00 33.06 161 GLN A C 1
ATOM 1239 O O . GLN A 1 161 ? 29.315 51.845 -47.941 1.00 33.06 161 GLN A O 1
ATOM 1244 N N . MET A 1 162 ? 30.158 49.890 -47.177 1.00 31.83 162 MET A N 1
ATOM 1245 C CA . MET A 1 162 ? 30.385 49.968 -45.722 1.00 31.83 162 MET A CA 1
ATOM 1246 C C . MET A 1 162 ? 29.578 51.003 -44.920 1.00 31.83 162 MET A C 1
ATOM 1248 O O . MET A 1 162 ? 29.764 52.203 -45.067 1.00 31.83 162 MET A O 1
ATOM 1252 N N . LYS A 1 163 ? 28.897 50.532 -43.866 1.00 30.31 163 LYS A N 1
ATOM 1253 C CA . LYS A 1 163 ? 29.408 50.570 -42.474 1.00 30.31 163 LYS A CA 1
ATOM 1254 C C . LYS A 1 163 ? 28.252 50.457 -41.468 1.00 30.31 163 LYS A C 1
ATOM 1256 O O . LYS A 1 163 ? 27.408 51.330 -41.347 1.00 30.31 163 LYS A O 1
ATOM 1261 N N . GLU A 1 164 ? 28.224 49.310 -40.801 1.00 28.56 164 GLU A N 1
ATOM 1262 C CA . GLU A 1 164 ? 28.238 49.148 -39.344 1.00 28.56 164 GLU A CA 1
ATOM 1263 C C . GLU A 1 164 ? 27.568 50.203 -38.429 1.00 28.56 164 GLU A C 1
ATOM 1265 O O . GLU A 1 164 ? 27.998 51.345 -38.312 1.00 28.56 164 GLU A O 1
ATOM 1270 N N . SER A 1 165 ? 26.668 49.655 -37.604 1.00 31.28 165 SER A N 1
ATOM 1271 C CA . SER A 1 165 ? 26.446 49.936 -36.178 1.00 31.28 165 SER A CA 1
ATOM 1272 C C . SER A 1 165 ? 25.400 50.957 -35.729 1.00 31.28 165 SER A C 1
ATOM 1274 O O . SER A 1 165 ? 25.528 52.163 -35.882 1.00 31.28 165 SER A O 1
ATOM 1276 N N . SER A 1 166 ? 24.515 50.380 -34.915 1.00 32.41 166 SER A N 1
ATOM 1277 C CA . SER A 1 166 ? 24.177 50.808 -33.558 1.00 32.41 166 SER A CA 1
ATOM 1278 C C . SER A 1 166 ? 23.016 51.766 -33.311 1.00 32.41 166 SER A C 1
ATOM 1280 O O . SER A 1 166 ? 22.990 52.920 -33.712 1.00 32.41 166 SER A O 1
ATOM 1282 N N . ALA A 1 167 ? 22.185 51.231 -32.414 1.00 29.92 167 ALA A N 1
ATOM 1283 C CA . ALA A 1 167 ? 21.573 51.872 -31.261 1.00 29.92 167 ALA A CA 1
ATOM 1284 C C . ALA A 1 167 ? 20.230 52.589 -31.457 1.00 29.92 167 ALA A C 1
ATOM 1286 O O . ALA A 1 167 ? 20.124 53.663 -32.029 1.00 29.92 167 ALA A O 1
ATOM 1287 N N . ALA A 1 168 ? 19.2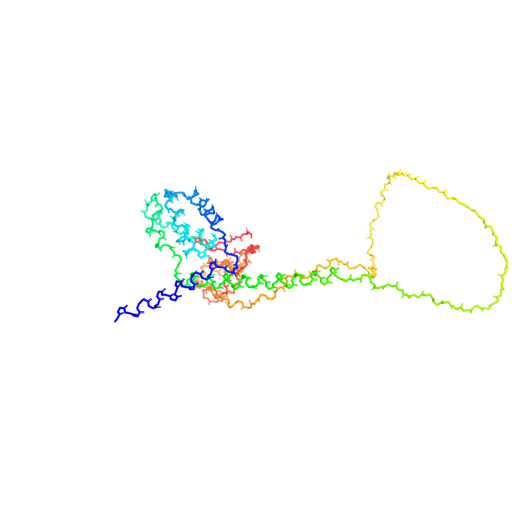33 51.938 -30.847 1.00 36.34 168 ALA A N 1
ATOM 1288 C CA . ALA A 1 168 ? 18.263 52.484 -29.903 1.00 36.34 168 ALA A CA 1
ATOM 1289 C C . ALA A 1 168 ? 17.594 53.821 -30.247 1.00 36.34 168 ALA A C 1
ATOM 1291 O O . ALA A 1 168 ? 18.231 54.865 -30.221 1.00 36.34 168 ALA A O 1
ATOM 1292 N N . THR A 1 169 ? 16.263 53.802 -30.350 1.00 30.69 169 THR A N 1
ATOM 1293 C CA . THR A 1 169 ? 15.367 54.576 -29.468 1.00 30.69 169 THR A CA 1
ATOM 1294 C C . THR A 1 169 ? 13.919 54.157 -29.736 1.00 30.69 169 THR A C 1
ATOM 1296 O O . THR A 1 169 ? 13.443 54.151 -30.867 1.00 30.69 169 THR A O 1
ATOM 1299 N N . VAL A 1 170 ? 13.240 53.766 -28.662 1.00 43.41 170 VAL A N 1
ATOM 1300 C CA . VAL A 1 170 ? 11.796 53.523 -28.565 1.00 43.41 170 VAL A CA 1
ATOM 1301 C C . VAL A 1 170 ? 11.087 54.867 -28.466 1.00 43.41 170 VAL A C 1
ATOM 1303 O O . VAL A 1 170 ? 11.494 55.623 -27.600 1.00 43.41 170 VAL A O 1
ATOM 1306 N N . LEU A 1 171 ? 10.023 55.114 -29.245 1.00 32.16 171 LEU A N 1
ATOM 1307 C CA . LEU A 1 171 ? 8.828 55.933 -28.925 1.00 32.16 171 LEU A CA 1
ATOM 1308 C C . LEU A 1 171 ? 7.725 55.645 -30.000 1.00 32.16 171 LEU A C 1
ATOM 1310 O O . LEU A 1 171 ? 8.029 55.009 -31.007 1.00 32.16 171 LEU A O 1
ATOM 1314 N N . PRO A 1 172 ? 6.445 56.043 -29.836 1.00 36.19 172 PRO A N 1
ATOM 1315 C CA . PRO A 1 172 ? 5.366 55.307 -29.172 1.00 36.19 172 PRO A CA 1
ATOM 1316 C C . PRO A 1 172 ? 4.248 54.857 -30.150 1.00 36.19 172 PRO A C 1
ATOM 1318 O O . PRO A 1 172 ? 4.047 55.427 -31.219 1.00 36.19 172 PRO A O 1
ATOM 1321 N N . MET A 1 173 ? 3.480 53.833 -29.763 1.00 38.34 173 MET A N 1
ATOM 1322 C CA . MET A 1 173 ? 2.320 53.321 -30.516 1.00 38.34 173 MET A CA 1
ATOM 1323 C C . MET A 1 173 ? 1.207 54.372 -30.695 1.00 38.34 173 MET A C 1
ATOM 1325 O O . MET A 1 173 ? 0.738 54.915 -29.695 1.00 38.34 173 MET A O 1
ATOM 1329 N N . PRO A 1 174 ? 0.636 54.529 -31.905 1.00 37.81 174 PRO A N 1
ATOM 1330 C CA . PRO A 1 174 ? -0.761 54.894 -32.069 1.00 37.81 174 PRO A CA 1
ATOM 1331 C C . PRO A 1 174 ? -1.610 53.615 -32.068 1.00 37.81 174 PRO A C 1
ATOM 1333 O O . PRO A 1 174 ? -1.446 52.734 -32.915 1.00 37.81 174 PRO A O 1
ATOM 1336 N N . GLN A 1 175 ? -2.520 53.497 -31.099 1.00 50.22 175 GLN A N 1
ATOM 1337 C CA . GLN A 1 175 ? -3.545 52.457 -31.106 1.00 50.22 175 GLN A CA 1
ATOM 1338 C C . GLN A 1 175 ? -4.466 52.658 -32.314 1.00 50.22 175 GLN A C 1
ATOM 1340 O O . GLN A 1 175 ? -5.199 53.642 -32.389 1.00 50.22 175 GLN A O 1
ATOM 1345 N N . VAL A 1 176 ? -4.452 51.698 -33.237 1.00 41.03 176 VAL A N 1
ATOM 1346 C CA . VAL A 1 176 ? -5.466 51.565 -34.283 1.00 41.03 176 VAL A CA 1
ATOM 1347 C C . VAL A 1 176 ? -6.140 50.215 -34.086 1.00 41.03 176 VAL A C 1
ATOM 1349 O O . VAL A 1 176 ? -5.505 49.164 -34.146 1.00 41.03 176 VAL A O 1
ATOM 1352 N N . THR A 1 177 ? -7.435 50.263 -33.799 1.00 49.22 177 THR A N 1
ATOM 1353 C CA . THR A 1 177 ? -8.332 49.112 -33.699 1.00 49.22 177 THR A CA 1
ATOM 1354 C C . THR A 1 177 ? -8.319 48.315 -35.013 1.00 49.22 177 THR A C 1
ATOM 1356 O O . THR A 1 177 ? -8.654 48.870 -36.063 1.00 49.22 177 THR A O 1
ATOM 1359 N N . PRO A 1 178 ? -7.945 47.018 -35.021 1.00 41.97 178 PRO A N 1
ATOM 1360 C CA . PRO A 1 178 ? -7.889 46.274 -36.268 1.00 41.97 178 PRO A CA 1
ATOM 1361 C C . PRO A 1 178 ? -9.267 45.715 -36.640 1.00 41.97 178 PRO A C 1
ATOM 1363 O O . PRO A 1 178 ? -9.863 44.901 -35.935 1.00 41.97 178 PRO A O 1
ATOM 1366 N N . LYS A 1 179 ? -9.744 46.150 -37.809 1.00 45.72 179 LYS A N 1
ATOM 1367 C CA . LYS A 1 179 ? -10.785 45.492 -38.614 1.00 45.72 179 LYS A CA 1
ATOM 1368 C C . LYS A 1 179 ? -10.351 44.045 -38.937 1.00 45.72 179 LYS A C 1
ATOM 1370 O O . LYS A 1 179 ? -9.153 43.810 -39.101 1.00 45.72 179 LYS A O 1
ATOM 1375 N N . PRO A 1 180 ? -11.275 43.075 -39.071 1.00 43.75 180 PRO A N 1
ATOM 1376 C CA . PRO A 1 180 ? -10.908 41.675 -39.255 1.00 43.75 180 PRO A CA 1
ATOM 1377 C C . PRO A 1 180 ? -10.330 41.441 -40.657 1.00 43.75 180 PRO A C 1
ATOM 1379 O O . PRO A 1 180 ? -11.039 41.513 -41.662 1.00 43.75 180 PRO A O 1
ATOM 1382 N N . THR A 1 181 ? -9.032 41.146 -40.724 1.00 50.44 181 THR A N 1
ATOM 1383 C CA . THR A 1 181 ? -8.345 40.767 -41.964 1.00 50.44 181 THR A CA 1
ATOM 1384 C C . THR A 1 181 ? -8.370 39.248 -42.122 1.00 50.44 181 THR A C 1
ATOM 1386 O O . THR A 1 181 ? -8.052 38.508 -41.193 1.00 50.44 181 THR A O 1
ATOM 1389 N N . LYS A 1 182 ? -8.753 38.781 -43.315 1.00 59.97 182 LYS A N 1
ATOM 1390 C CA . LYS A 1 182 ? -8.792 37.357 -43.685 1.00 59.97 182 LYS A CA 1
ATOM 1391 C C . LYS A 1 182 ? -7.407 36.708 -43.499 1.00 59.97 182 LYS A C 1
ATOM 1393 O O . LYS A 1 182 ? -6.410 37.332 -43.874 1.00 59.97 182 LYS A O 1
ATOM 1398 N N . PRO A 1 183 ? -7.316 35.476 -42.966 1.00 47.78 183 PRO A N 1
ATOM 1399 C CA . PRO A 1 183 ? -6.030 34.850 -42.693 1.00 47.78 183 PRO A CA 1
ATOM 1400 C C . PRO A 1 183 ? -5.272 34.521 -43.985 1.00 47.78 183 PRO A C 1
ATOM 1402 O O . PRO A 1 183 ? -5.833 34.025 -44.963 1.00 47.78 183 PRO A O 1
ATOM 1405 N N . ARG A 1 184 ? -3.966 34.799 -43.962 1.00 53.69 184 ARG A N 1
ATOM 1406 C CA . ARG A 1 184 ? -2.999 34.459 -45.010 1.00 53.69 184 ARG A CA 1
ATOM 1407 C C . ARG A 1 184 ? -2.646 32.973 -44.909 1.00 53.69 184 ARG A C 1
ATOM 1409 O O . ARG A 1 184 ? -2.386 32.469 -43.817 1.00 53.69 184 ARG A O 1
ATOM 1416 N N . VAL A 1 185 ? -2.607 32.291 -46.053 1.00 51.84 185 VAL A N 1
ATOM 1417 C CA . VAL A 1 185 ? -2.195 30.883 -46.169 1.00 51.84 185 VAL A CA 1
ATOM 1418 C C . VAL A 1 185 ? -0.804 30.717 -45.543 1.00 51.84 185 VAL A C 1
ATOM 1420 O O . VAL A 1 185 ? 0.157 31.319 -46.016 1.00 51.84 185 VAL A O 1
ATOM 1423 N N . GLY A 1 186 ? -0.723 29.957 -44.444 1.00 55.00 186 GLY A N 1
ATOM 1424 C CA . GLY A 1 186 ? 0.522 29.697 -43.709 1.00 55.00 186 GLY A CA 1
ATOM 1425 C C . GLY A 1 186 ? 0.461 29.852 -42.182 1.00 55.00 186 GLY A C 1
ATOM 1426 O O . GLY A 1 186 ? 1.367 29.368 -41.512 1.00 55.00 186 GLY A O 1
ATOM 1427 N N . GLN A 1 187 ? -0.585 30.446 -41.593 1.00 49.97 187 GLN A N 1
ATOM 1428 C CA . GLN A 1 187 ? -0.771 30.382 -40.134 1.00 49.97 187 GLN A CA 1
ATOM 1429 C C . GLN A 1 187 ? -1.490 29.089 -39.734 1.00 49.97 187 GLN A C 1
ATOM 1431 O O . GLN A 1 187 ? -2.716 29.023 -39.695 1.00 49.97 187 GLN A O 1
ATOM 1436 N N . ARG A 1 188 ? -0.712 28.052 -39.416 1.00 50.19 188 ARG A N 1
ATOM 1437 C CA . ARG A 1 188 ? -1.182 26.951 -38.569 1.00 50.19 188 ARG A CA 1
ATOM 1438 C C . ARG A 1 188 ? -0.968 27.385 -37.122 1.00 50.19 188 ARG A C 1
ATOM 1440 O O . ARG A 1 188 ? 0.160 27.692 -36.741 1.00 50.19 188 ARG A O 1
ATOM 1447 N N . ALA A 1 189 ? -2.030 27.415 -36.322 1.00 52.53 189 ALA A N 1
ATOM 1448 C CA . ALA A 1 189 ? -1.867 27.360 -34.874 1.00 52.53 189 ALA A CA 1
ATOM 1449 C C . ALA A 1 189 ? -1.017 26.116 -34.530 1.00 52.53 189 ALA A C 1
ATOM 1451 O O . ALA A 1 189 ? -1.095 25.129 -35.272 1.00 52.53 189 ALA A O 1
ATOM 1452 N N . PRO A 1 190 ? -0.207 26.118 -33.456 1.00 56.75 190 PRO A N 1
ATOM 1453 C CA . PRO A 1 190 ? 0.449 24.903 -33.003 1.00 56.75 190 PRO A CA 1
ATOM 1454 C C . PRO A 1 190 ? -0.633 23.961 -32.471 1.00 56.75 190 PRO A C 1
ATOM 1456 O O . PRO A 1 190 ? -0.994 23.990 -31.296 1.00 56.75 190 PRO A O 1
ATOM 1459 N N . GLU A 1 191 ? -1.193 23.148 -33.355 1.00 58.66 191 GLU A N 1
ATOM 1460 C CA . GLU A 1 191 ? -1.943 21.977 -32.952 1.00 58.66 191 GLU A CA 1
ATOM 1461 C C . GLU A 1 191 ? -0.909 20.986 -32.425 1.00 58.66 191 GLU A C 1
ATOM 1463 O O . GLU A 1 191 ? -0.020 20.533 -33.151 1.00 58.66 191 GLU A O 1
ATOM 1468 N N . ARG A 1 192 ? -0.948 20.749 -31.111 1.00 55.09 192 ARG A N 1
ATOM 1469 C CA . ARG A 1 192 ? -0.140 19.704 -30.493 1.00 55.09 192 ARG A CA 1
ATOM 1470 C C . ARG A 1 192 ? -0.559 18.376 -31.106 1.00 55.09 192 ARG A C 1
ATOM 1472 O O . ARG A 1 192 ? -1.707 17.968 -30.961 1.00 55.09 192 ARG A O 1
ATOM 1479 N N . ASP A 1 193 ? 0.398 17.706 -31.728 1.00 54.59 193 ASP A N 1
ATOM 1480 C CA . ASP A 1 193 ? 0.265 16.313 -32.134 1.00 54.59 193 ASP A CA 1
ATOM 1481 C C . ASP A 1 193 ? -0.093 15.480 -30.884 1.00 54.59 193 ASP A C 1
ATOM 1483 O O . ASP A 1 193 ? 0.562 15.656 -29.843 1.00 54.59 193 ASP A O 1
ATOM 1487 N N . PRO A 1 194 ? -1.130 14.621 -30.908 1.00 56.44 194 PRO A N 1
ATOM 1488 C CA . PRO A 1 194 ? -1.502 13.792 -29.770 1.00 56.44 194 PRO A CA 1
ATOM 1489 C C . PRO A 1 194 ? -0.481 12.664 -29.584 1.00 56.44 194 PRO A C 1
ATOM 1491 O O . PRO A 1 194 ? -0.752 11.488 -29.815 1.00 56.44 194 PRO A O 1
ATOM 1494 N N . VAL A 1 195 ? 0.715 13.009 -29.117 1.00 50.44 195 VAL A N 1
ATOM 1495 C CA . VAL A 1 195 ? 1.660 12.033 -28.585 1.00 50.44 195 VAL A CA 1
ATOM 1496 C C . VAL A 1 195 ? 1.124 11.604 -27.221 1.00 50.44 195 VAL A C 1
ATOM 1498 O O . VAL A 1 195 ? 1.259 12.327 -26.236 1.00 50.44 195 VAL A O 1
ATOM 1501 N N . GLY A 1 196 ? 0.461 10.446 -27.173 1.00 46.91 196 GLY A N 1
ATOM 1502 C CA . GLY A 1 196 ? 0.026 9.824 -25.919 1.00 46.91 196 GLY A CA 1
ATOM 1503 C C . GLY A 1 196 ? -1.423 9.346 -25.846 1.00 46.91 196 GLY A C 1
ATOM 1504 O O . GLY A 1 196 ? -1.826 8.882 -24.782 1.00 46.91 196 GLY A O 1
ATOM 1505 N N . ILE A 1 197 ? -2.215 9.386 -26.927 1.00 51.41 197 ILE A N 1
ATOM 1506 C CA . ILE A 1 197 ? -3.466 8.609 -26.947 1.00 51.41 197 ILE A CA 1
ATOM 1507 C C . ILE A 1 197 ? -3.111 7.164 -27.285 1.00 51.41 197 ILE A C 1
ATOM 1509 O O . ILE A 1 197 ? -3.292 6.688 -28.403 1.00 51.41 197 ILE A O 1
ATOM 1513 N N . THR A 1 198 ? -2.580 6.449 -26.300 1.00 44.72 198 THR A N 1
ATOM 1514 C CA . THR A 1 198 ? -2.654 4.994 -26.316 1.00 44.72 198 THR A CA 1
ATOM 1515 C C . THR A 1 198 ? -4.143 4.656 -26.237 1.00 44.72 198 THR A C 1
ATOM 1517 O O . THR A 1 198 ? -4.788 5.078 -25.270 1.00 44.72 198 THR A O 1
ATOM 1520 N N . PRO A 1 199 ? -4.745 3.926 -27.195 1.00 45.00 199 PRO A N 1
ATOM 1521 C CA . PRO A 1 199 ? -6.005 3.265 -26.909 1.00 45.00 199 PRO A CA 1
ATOM 1522 C C . PRO A 1 199 ? -5.715 2.345 -25.728 1.00 45.00 199 PRO A C 1
ATOM 1524 O O . PRO A 1 199 ? -4.981 1.365 -25.859 1.00 45.00 199 PRO A O 1
ATOM 1527 N N . SER A 1 200 ? -6.205 2.733 -24.548 1.00 45.75 200 SER A N 1
ATOM 1528 C CA . SER A 1 200 ? -6.135 1.890 -23.363 1.00 45.75 200 SER A CA 1
ATOM 1529 C C . SER A 1 200 ? -6.635 0.513 -23.794 1.00 45.75 200 SER A C 1
ATOM 1531 O O . SER A 1 200 ? -7.737 0.444 -24.359 1.00 45.75 200 SER A O 1
ATOM 1533 N N . PRO A 1 201 ? -5.844 -0.568 -23.632 1.00 41.88 201 PRO A N 1
ATOM 1534 C CA . PRO A 1 201 ? -6.361 -1.897 -23.903 1.00 41.88 201 PRO A CA 1
ATOM 1535 C C . PRO A 1 201 ? -7.636 -2.003 -23.086 1.00 41.88 201 PRO A C 1
ATOM 1537 O O . PRO A 1 201 ? -7.617 -1.608 -21.922 1.00 41.88 201 PRO A O 1
ATOM 1540 N N . ALA A 1 202 ? -8.736 -2.433 -23.708 1.00 51.06 202 ALA A N 1
ATOM 1541 C CA . ALA A 1 202 ? -10.040 -2.527 -23.070 1.00 51.06 202 ALA A CA 1
ATOM 1542 C C . ALA A 1 202 ? -9.914 -3.351 -21.779 1.00 51.06 202 ALA A C 1
ATOM 1544 O O . ALA A 1 202 ? -10.037 -4.577 -21.778 1.00 51.06 202 ALA A O 1
ATOM 1545 N N . GLN A 1 203 ? -9.598 -2.673 -20.674 1.00 53.91 203 GLN A N 1
ATOM 1546 C CA . GLN A 1 203 ? -9.543 -3.258 -19.358 1.00 53.91 203 GLN A CA 1
ATOM 1547 C C . GLN A 1 203 ? -10.981 -3.648 -19.108 1.00 53.91 203 GLN A C 1
ATOM 1549 O O . GLN A 1 203 ? -11.855 -2.781 -19.061 1.00 53.91 203 GLN A O 1
ATOM 1554 N N . LYS A 1 204 ? -11.233 -4.959 -19.035 1.00 53.56 204 LYS A N 1
ATOM 1555 C CA . LYS A 1 204 ? -12.532 -5.503 -18.647 1.00 53.56 204 LYS A CA 1
ATOM 1556 C C . LYS A 1 204 ? -12.910 -4.786 -17.363 1.00 53.56 204 LYS A C 1
ATOM 1558 O O . LYS A 1 204 ? -12.275 -4.987 -16.330 1.00 53.56 204 LYS A O 1
ATOM 1563 N N . SER A 1 205 ? -13.839 -3.846 -17.475 1.00 61.12 205 SER A N 1
ATOM 1564 C CA . SER A 1 205 ? -14.053 -2.876 -16.423 1.00 61.12 205 SER A CA 1
ATOM 1565 C C . SER A 1 205 ? -14.562 -3.619 -15.203 1.00 61.12 205 SER A C 1
ATOM 1567 O O . SER A 1 205 ? -15.642 -4.211 -15.249 1.00 61.12 205 SER A O 1
ATOM 1569 N N . VAL A 1 206 ? -13.782 -3.620 -14.125 1.00 74.06 206 VAL A N 1
ATOM 1570 C CA . VAL A 1 206 ? -14.233 -4.188 -12.858 1.00 74.06 206 VAL A CA 1
ATOM 1571 C C . VAL A 1 206 ? -15.447 -3.372 -12.423 1.00 74.06 206 VAL A C 1
ATOM 1573 O O . VAL A 1 206 ? -15.348 -2.160 -12.217 1.00 74.06 206 VAL A O 1
ATOM 1576 N N . GLY A 1 207 ? -16.606 -4.024 -12.350 1.00 80.19 207 GLY A N 1
ATOM 1577 C CA . GLY A 1 207 ? -17.854 -3.381 -11.955 1.00 80.19 207 GLY A CA 1
ATOM 1578 C C . GLY A 1 207 ? -17.774 -2.824 -10.536 1.00 80.19 207 GLY A C 1
ATOM 1579 O O . GLY A 1 207 ? -17.119 -3.390 -9.656 1.00 80.19 207 GLY A O 1
ATOM 1580 N N . CYS A 1 208 ? -18.431 -1.694 -10.308 1.00 83.62 208 CYS A N 1
ATOM 1581 C CA . CYS A 1 208 ? -18.730 -1.223 -8.968 1.00 83.62 208 CYS A CA 1
ATOM 1582 C C . CYS A 1 208 ? -19.990 -1.937 -8.461 1.00 83.62 208 CYS A C 1
ATOM 1584 O O . CYS A 1 208 ? -20.984 -2.025 -9.178 1.00 83.62 208 CYS A O 1
ATOM 1586 N N . PHE A 1 209 ? -19.952 -2.431 -7.223 1.00 79.62 209 PHE A N 1
ATOM 1587 C CA . PHE A 1 209 ? -21.075 -3.134 -6.589 1.00 79.62 209 PHE A CA 1
ATOM 1588 C C . PHE A 1 209 ? -22.086 -2.185 -5.923 1.00 79.62 209 PHE A C 1
ATOM 1590 O O . PHE A 1 209 ? -23.005 -2.642 -5.253 1.00 79.62 209 PHE A O 1
ATOM 1597 N N . PHE A 1 210 ? -21.926 -0.867 -6.077 1.00 82.44 210 PHE A N 1
ATOM 1598 C CA . PHE A 1 210 ? -22.858 0.100 -5.505 1.00 82.44 210 PHE A CA 1
ATOM 1599 C C . PHE A 1 210 ? -24.143 0.174 -6.335 1.00 82.44 210 PHE A C 1
ATOM 1601 O O . PHE A 1 210 ? -24.148 0.758 -7.419 1.00 82.44 210 PHE A O 1
ATOM 1608 N N . THR A 1 211 ? -25.225 -0.391 -5.804 1.00 76.00 211 THR A N 1
ATOM 1609 C CA . THR A 1 211 ? -26.568 -0.368 -6.407 1.00 76.00 211 THR A CA 1
ATOM 1610 C C . THR A 1 211 ? -27.632 -0.026 -5.363 1.00 76.00 211 THR A C 1
ATOM 1612 O O . THR A 1 211 ? -28.643 -0.716 -5.236 1.00 76.00 211 THR A O 1
ATOM 1615 N N . GLU A 1 212 ? -27.382 1.003 -4.554 1.00 81.69 212 GLU A N 1
ATOM 1616 C CA . GLU A 1 212 ? -28.343 1.454 -3.544 1.00 81.69 212 GLU A CA 1
ATOM 1617 C C . GLU A 1 212 ? -29.430 2.363 -4.130 1.00 81.69 212 GLU A C 1
ATOM 1619 O O . GLU A 1 212 ? -29.253 3.008 -5.171 1.00 81.69 212 GLU A O 1
ATOM 1624 N N . VAL A 1 213 ? -30.560 2.422 -3.420 1.00 82.56 213 VAL A N 1
ATOM 1625 C CA . VAL A 1 213 ? -31.622 3.402 -3.656 1.00 82.56 213 VAL A CA 1
ATOM 1626 C C . VAL A 1 213 ? -31.154 4.761 -3.139 1.00 82.56 213 VAL A C 1
ATOM 1628 O O . VAL A 1 213 ? -30.691 4.887 -2.007 1.00 82.56 213 VAL A O 1
ATOM 1631 N N . ILE A 1 214 ? -31.273 5.780 -3.979 1.00 85.00 214 ILE A N 1
ATOM 1632 C CA . ILE A 1 214 ? -30.942 7.163 -3.670 1.00 85.00 214 ILE A CA 1
ATOM 1633 C C . ILE A 1 214 ? -32.218 7.832 -3.138 1.00 85.00 214 ILE A C 1
ATOM 1635 O O . ILE A 1 214 ? -33.170 7.989 -3.901 1.00 85.00 214 ILE A O 1
ATOM 1639 N N . PRO A 1 215 ? -32.269 8.238 -1.855 1.00 82.06 215 PRO A N 1
ATOM 1640 C CA . PRO A 1 215 ? -33.418 8.922 -1.260 1.00 82.06 215 PRO A CA 1
ATOM 1641 C C . PRO A 1 215 ? -33.535 10.401 -1.685 1.00 82.06 215 PRO A C 1
ATOM 1643 O O . PRO A 1 215 ? -34.083 11.204 -0.939 1.00 82.06 215 PRO A O 1
ATOM 1646 N N . VAL A 1 216 ? -33.012 10.780 -2.858 1.00 82.44 216 VAL A N 1
ATOM 1647 C CA . VAL A 1 216 ? -33.231 12.110 -3.449 1.00 82.44 216 VAL A CA 1
ATOM 1648 C C . VAL A 1 216 ? -34.471 12.024 -4.327 1.00 82.44 216 VAL A C 1
ATOM 1650 O O . VAL A 1 216 ? -34.534 11.220 -5.261 1.00 82.44 216 VAL A O 1
ATOM 1653 N N . THR A 1 217 ? -35.481 12.825 -4.004 1.00 81.25 217 THR A N 1
ATOM 1654 C CA . THR A 1 217 ? -36.722 12.870 -4.782 1.00 81.25 217 THR A CA 1
ATOM 1655 C C . THR A 1 217 ? -36.512 13.608 -6.102 1.00 81.25 217 THR A C 1
ATOM 1657 O O . THR A 1 217 ? -35.620 14.445 -6.237 1.00 81.25 217 THR A O 1
ATOM 1660 N N . ARG A 1 218 ? -37.369 13.323 -7.088 1.00 80.06 218 ARG A N 1
ATOM 1661 C CA . ARG A 1 218 ? -37.371 14.037 -8.371 1.00 80.06 218 ARG A CA 1
ATOM 1662 C C . ARG A 1 218 ? -37.519 15.550 -8.187 1.00 80.06 218 ARG A C 1
ATOM 1664 O O . ARG A 1 218 ? -36.775 16.294 -8.811 1.00 80.06 218 ARG A O 1
ATOM 1671 N N . ALA A 1 219 ? -38.405 15.974 -7.284 1.00 78.69 219 ALA A N 1
ATOM 1672 C CA . ALA A 1 219 ? -38.631 17.384 -6.978 1.00 78.69 219 ALA A CA 1
ATOM 1673 C C . ALA A 1 219 ? -37.348 18.085 -6.502 1.00 78.69 219 ALA A C 1
ATOM 1675 O O . ALA A 1 219 ? -37.001 19.128 -7.037 1.00 78.69 219 ALA A O 1
ATOM 1676 N N . GLN A 1 220 ? -36.595 17.467 -5.585 1.00 81.94 220 GLN A N 1
ATOM 1677 C CA . GLN A 1 220 ? -35.335 18.027 -5.071 1.00 81.94 220 GLN A CA 1
ATOM 1678 C C . GLN A 1 220 ? -34.254 18.157 -6.150 1.00 81.94 220 GLN A C 1
ATOM 1680 O O . GLN A 1 220 ? -33.480 19.105 -6.152 1.00 81.94 220 GLN A O 1
ATOM 1685 N N . ALA A 1 221 ? -34.165 17.201 -7.072 1.00 80.81 221 ALA A N 1
ATOM 1686 C CA . ALA A 1 221 ? -33.165 17.262 -8.132 1.00 80.81 221 ALA A CA 1
ATOM 1687 C C . ALA A 1 221 ? -33.541 18.220 -9.271 1.00 80.81 221 ALA A C 1
ATOM 1689 O O . ALA A 1 221 ? -32.647 18.779 -9.907 1.00 80.81 221 ALA A O 1
ATOM 1690 N N . GLU A 1 222 ? -34.839 18.389 -9.542 1.00 81.88 222 GLU A N 1
ATOM 1691 C CA . GLU A 1 222 ? -35.354 19.371 -10.502 1.00 81.88 222 GLU A CA 1
ATOM 1692 C C . GLU A 1 222 ? -35.247 20.801 -9.955 1.00 81.88 222 GLU A C 1
ATOM 1694 O O . GLU A 1 222 ? -34.827 21.681 -10.701 1.00 81.88 222 GLU A O 1
ATOM 1699 N N . GLU A 1 223 ? -35.540 21.019 -8.667 1.00 84.00 223 GLU A N 1
ATOM 1700 C CA . GLU A 1 223 ? -35.369 22.310 -7.977 1.00 84.00 223 GLU A CA 1
ATOM 1701 C C . GLU A 1 223 ? -33.922 22.805 -8.062 1.00 84.00 223 GLU A C 1
ATOM 1703 O O . GLU A 1 223 ? -33.663 23.953 -8.413 1.00 84.00 223 GLU A O 1
ATOM 1708 N N . GLU A 1 224 ? -32.974 21.901 -7.834 1.00 83.81 224 GLU A N 1
ATOM 1709 C CA . GLU A 1 224 ? -31.546 22.207 -7.870 1.00 83.81 224 GLU A CA 1
ATOM 1710 C C . GLU A 1 224 ? -30.951 22.161 -9.288 1.00 83.81 224 GLU A C 1
ATOM 1712 O O . GLU A 1 224 ? -29.789 22.505 -9.495 1.00 83.81 224 GLU A O 1
ATOM 1717 N N . GLY A 1 225 ? -31.705 21.693 -10.290 1.00 83.69 225 GLY A N 1
ATOM 1718 C CA . GLY A 1 225 ? -31.233 21.547 -11.673 1.00 83.69 225 GLY A CA 1
ATOM 1719 C C . GLY A 1 225 ? -30.076 20.550 -11.858 1.00 83.69 225 GLY A C 1
ATOM 1720 O O . GLY A 1 225 ? -29.398 20.563 -12.890 1.00 83.69 225 GLY A O 1
ATOM 1721 N N . VAL A 1 226 ? -29.823 19.672 -10.880 1.00 84.94 226 VAL A N 1
ATOM 1722 C CA . VAL A 1 226 ? -28.656 18.776 -10.848 1.00 84.94 226 VAL A CA 1
ATOM 1723 C C . VAL A 1 226 ? -29.096 17.319 -10.926 1.00 84.94 226 VAL A C 1
ATOM 1725 O O . VAL A 1 226 ? -29.598 16.736 -9.969 1.00 84.94 226 VAL A O 1
ATOM 1728 N N . SER A 1 227 ? -28.796 16.686 -12.059 1.00 85.56 227 SER A N 1
ATOM 1729 C CA . SER A 1 227 ? -29.044 15.258 -12.319 1.00 85.56 227 SER A CA 1
ATOM 1730 C C . SER A 1 227 ? -27.786 14.386 -12.219 1.00 85.56 227 SER A C 1
ATOM 1732 O O . SER A 1 227 ? -27.813 13.201 -12.561 1.00 85.56 227 SER A O 1
ATOM 1734 N N . ARG A 1 228 ? -26.663 14.960 -11.768 1.00 89.25 228 ARG A N 1
ATOM 1735 C CA . ARG A 1 228 ? -25.368 14.280 -11.628 1.00 89.25 228 ARG A CA 1
ATOM 1736 C C . ARG A 1 228 ? -25.172 13.753 -10.213 1.00 89.25 228 ARG A C 1
ATOM 1738 O O . ARG A 1 228 ? -25.207 14.524 -9.262 1.00 89.25 228 ARG A O 1
ATOM 1745 N N . PHE A 1 229 ? -24.876 12.463 -10.095 1.00 89.94 229 PHE A N 1
ATOM 1746 C CA . PHE A 1 229 ? -24.663 11.761 -8.830 1.00 89.94 229 PHE A CA 1
ATOM 1747 C C . PHE A 1 229 ? -23.294 11.087 -8.814 1.00 89.94 229 PHE A C 1
ATOM 1749 O O . PHE A 1 229 ? -22.895 10.449 -9.789 1.00 89.94 229 PHE A O 1
ATOM 1756 N N . GLU A 1 230 ? -22.570 11.208 -7.706 1.00 90.38 230 GLU A N 1
ATOM 1757 C CA . GLU A 1 230 ? -21.278 10.562 -7.484 1.00 90.38 230 GLU A CA 1
ATOM 1758 C C . GLU A 1 230 ? -21.445 9.264 -6.686 1.00 90.38 230 GLU A C 1
ATOM 1760 O O . GLU A 1 230 ? -22.091 9.232 -5.638 1.00 90.38 230 GLU A O 1
ATOM 1765 N N . CYS A 1 231 ? -20.844 8.179 -7.176 1.00 88.94 231 CYS A N 1
ATOM 1766 C CA . CYS A 1 231 ? -20.798 6.918 -6.449 1.00 88.94 231 CYS A CA 1
ATOM 1767 C C . CYS A 1 231 ? -19.906 7.057 -5.199 1.00 88.94 231 CYS A C 1
ATOM 1769 O O . CYS A 1 231 ? -18.727 7.376 -5.350 1.00 88.94 231 CYS A O 1
ATOM 1771 N N . PRO A 1 232 ? -20.384 6.714 -3.990 1.00 87.12 232 PRO A N 1
ATOM 1772 C CA . PRO A 1 232 ? -19.577 6.804 -2.771 1.00 87.12 232 PRO A CA 1
ATOM 1773 C C . PRO A 1 232 ? -18.431 5.784 -2.720 1.00 87.12 232 PRO A C 1
ATOM 1775 O O . PRO A 1 232 ? -17.460 5.989 -2.004 1.00 87.12 232 PRO A O 1
ATOM 1778 N N . ILE A 1 233 ? -18.528 4.681 -3.473 1.00 86.06 233 ILE A N 1
ATOM 1779 C CA . ILE A 1 233 ? -17.523 3.609 -3.448 1.00 86.06 233 ILE A CA 1
ATOM 1780 C C . ILE A 1 233 ? -16.366 3.899 -4.404 1.00 86.06 233 ILE A C 1
ATOM 1782 O O . ILE A 1 233 ? -15.209 3.681 -4.063 1.00 86.06 233 ILE A O 1
ATOM 1786 N N . CYS A 1 234 ? -16.665 4.328 -5.633 1.00 86.75 234 CYS A N 1
ATOM 1787 C CA . CYS A 1 234 ? -15.641 4.482 -6.671 1.00 86.75 234 CYS A CA 1
ATOM 1788 C C . CYS A 1 234 ? -15.536 5.892 -7.252 1.00 86.75 234 CYS A C 1
ATOM 1790 O O . CYS A 1 234 ? -14.749 6.103 -8.169 1.00 86.75 234 CYS A O 1
ATOM 1792 N N . LEU A 1 235 ? -16.317 6.852 -6.750 1.00 88.00 235 LEU A N 1
ATOM 1793 C CA . LEU A 1 235 ? -16.289 8.257 -7.169 1.00 88.00 235 LEU A CA 1
ATOM 1794 C C . LEU A 1 235 ? -16.604 8.478 -8.658 1.00 88.00 235 LEU A C 1
ATOM 1796 O O . LEU A 1 235 ? -16.261 9.518 -9.231 1.00 88.00 235 LEU A O 1
ATOM 1800 N N . ALA A 1 236 ? -17.225 7.492 -9.311 1.00 86.50 236 ALA A N 1
ATOM 1801 C CA . ALA A 1 236 ? -17.736 7.630 -10.665 1.00 86.50 236 ALA A CA 1
ATOM 1802 C C . ALA A 1 236 ? -18.996 8.499 -10.654 1.00 86.50 236 ALA A C 1
ATOM 1804 O O . ALA A 1 236 ? -19.917 8.249 -9.877 1.00 86.50 236 ALA A O 1
ATOM 1805 N N . THR A 1 237 ? -19.055 9.483 -11.547 1.00 87.69 237 THR A N 1
ATOM 1806 C CA . THR A 1 237 ? -20.237 10.332 -11.709 1.00 87.69 237 THR A CA 1
ATOM 1807 C C . THR A 1 237 ? -21.159 9.767 -12.781 1.00 87.69 237 THR A C 1
ATOM 1809 O O . THR A 1 237 ? -20.709 9.378 -13.863 1.00 87.69 237 THR A O 1
ATOM 1812 N N . ARG A 1 238 ? -22.460 9.728 -12.492 1.00 86.50 238 ARG A N 1
ATOM 1813 C CA . ARG A 1 238 ? -23.504 9.313 -13.429 1.00 86.50 238 ARG A CA 1
ATOM 1814 C C . ARG A 1 238 ? -24.619 10.338 -13.469 1.00 86.50 238 ARG A C 1
ATOM 1816 O O . ARG A 1 238 ? -24.998 10.894 -12.445 1.00 86.50 238 ARG A O 1
ATOM 1823 N N . THR A 1 239 ? -25.126 10.569 -14.670 1.00 87.75 239 THR A N 1
ATOM 1824 C CA . THR A 1 239 ? -26.375 11.296 -14.862 1.00 87.75 239 THR A CA 1
ATOM 1825 C C . THR A 1 239 ? -27.508 10.300 -14.703 1.00 87.75 239 THR A C 1
ATOM 1827 O O . THR A 1 239 ? -27.507 9.272 -15.383 1.00 87.75 239 THR A O 1
ATOM 1830 N N . LEU A 1 240 ? -28.428 10.574 -13.785 1.00 84.25 240 LEU A N 1
ATOM 1831 C CA . LEU A 1 240 ? -29.548 9.688 -13.497 1.00 84.25 240 LEU A CA 1
ATOM 1832 C C . LEU A 1 240 ? -30.842 10.287 -14.036 1.00 84.25 240 LEU A C 1
ATOM 1834 O O . LEU A 1 240 ? -31.071 11.491 -13.934 1.00 84.25 240 LEU A O 1
ATOM 1838 N N . THR A 1 241 ? -31.683 9.436 -14.616 1.00 80.50 241 THR A N 1
ATOM 1839 C CA . THR A 1 241 ? -33.027 9.797 -15.065 1.00 80.50 241 THR A CA 1
ATOM 1840 C C . THR A 1 241 ? -34.043 9.389 -14.001 1.00 80.50 241 THR A C 1
ATOM 1842 O O . THR A 1 241 ? -33.953 8.310 -13.414 1.00 80.50 241 THR A O 1
ATOM 1845 N N . PHE A 1 242 ? -35.005 10.266 -13.722 1.00 74.75 242 PHE A N 1
ATOM 1846 C CA . PHE A 1 242 ? -36.052 10.013 -12.735 1.00 74.75 242 PHE A CA 1
ATOM 1847 C C . PHE A 1 242 ? -37.181 9.203 -13.380 1.00 74.75 242 PHE A C 1
ATOM 1849 O O . PHE A 1 242 ? -38.005 9.758 -14.102 1.00 74.75 242 PHE A O 1
ATOM 1856 N N . ALA A 1 243 ? -37.199 7.890 -13.138 1.00 67.94 243 ALA A N 1
ATOM 1857 C CA . ALA A 1 243 ? -38.345 7.032 -13.441 1.00 67.94 243 ALA A CA 1
ATOM 1858 C C . ALA A 1 243 ? -39.307 6.982 -12.238 1.00 67.94 243 ALA A C 1
ATOM 1860 O O . ALA A 1 243 ? -38.879 7.139 -11.091 1.00 67.94 243 ALA A O 1
ATOM 1861 N N . GLU A 1 244 ? -40.603 6.789 -12.494 1.00 63.25 244 GLU A N 1
ATOM 1862 C CA . GLU A 1 244 ? -41.625 6.662 -11.449 1.00 63.25 244 GLU A CA 1
ATOM 1863 C C . GLU A 1 244 ? -41.302 5.479 -10.526 1.00 63.25 244 GLU A C 1
ATOM 1865 O O . GLU A 1 244 ? -41.277 4.327 -10.949 1.00 63.25 244 GLU A O 1
ATOM 1870 N N . GLY A 1 245 ? -41.030 5.776 -9.253 1.00 62.72 245 GLY A N 1
ATOM 1871 C CA . GLY A 1 245 ? -40.765 4.769 -8.226 1.00 62.72 245 GLY A CA 1
ATOM 1872 C C . GLY A 1 245 ? -39.279 4.497 -7.987 1.00 62.72 245 GLY A C 1
ATOM 1873 O O . GLY A 1 245 ? -38.716 3.530 -8.486 1.00 62.72 245 GLY A O 1
ATOM 1874 N N . SER A 1 246 ? -38.680 5.296 -7.098 1.00 67.69 246 SER A N 1
ATOM 1875 C CA . SER A 1 246 ? -37.344 5.122 -6.498 1.00 67.69 246 SER A CA 1
ATOM 1876 C C . SER A 1 246 ? -36.146 5.135 -7.466 1.00 67.69 246 SER A C 1
ATOM 1878 O O . SER A 1 246 ? -35.991 4.296 -8.349 1.00 67.69 246 SER A O 1
ATOM 1880 N N . MET A 1 247 ? -35.222 6.073 -7.252 1.00 76.06 247 MET A N 1
ATOM 1881 C CA . MET A 1 247 ? -33.989 6.152 -8.029 1.00 76.06 247 MET A CA 1
ATOM 1882 C C . MET A 1 247 ? -32.971 5.151 -7.486 1.00 76.06 247 MET A C 1
ATOM 1884 O O . MET A 1 247 ? -32.624 5.195 -6.310 1.00 76.06 247 MET A O 1
ATOM 1888 N N . ARG A 1 248 ? -32.456 4.258 -8.331 1.00 80.44 248 ARG A N 1
ATOM 1889 C CA . ARG A 1 248 ? -31.322 3.389 -7.984 1.00 80.44 248 ARG A CA 1
ATOM 1890 C C . ARG A 1 248 ? -30.078 3.852 -8.710 1.00 80.44 248 ARG A C 1
ATOM 1892 O O . ARG A 1 248 ? -30.143 4.201 -9.888 1.00 80.44 248 ARG A O 1
ATOM 1899 N N . PHE A 1 249 ? -28.939 3.813 -8.027 1.00 83.50 249 PHE A N 1
ATOM 1900 C CA . PHE A 1 249 ? -27.669 4.044 -8.698 1.00 83.50 249 PHE A CA 1
ATOM 1901 C C . PHE A 1 249 ? -27.395 2.864 -9.654 1.00 83.50 249 PHE A C 1
ATOM 1903 O O . PHE A 1 249 ? -27.366 1.715 -9.201 1.00 83.50 249 PHE A O 1
ATOM 1910 N N . PRO A 1 250 ? -27.229 3.097 -10.968 1.00 81.44 250 PRO A N 1
ATOM 1911 C CA . PRO A 1 250 ? -27.068 2.029 -11.939 1.00 81.44 250 PRO A CA 1
ATOM 1912 C C . PRO A 1 250 ? -25.710 1.352 -11.777 1.00 81.44 250 PRO A C 1
ATOM 1914 O O . PRO A 1 250 ? -24.725 1.962 -11.342 1.00 81.44 250 PRO A O 1
ATOM 1917 N N . TRP A 1 251 ? -25.636 0.092 -12.200 1.00 85.56 251 TRP A N 1
ATOM 1918 C CA . TRP A 1 251 ? -24.350 -0.576 -12.336 1.00 85.56 251 TRP A CA 1
ATOM 1919 C C . TRP A 1 251 ? -23.427 0.248 -13.236 1.00 85.56 251 TRP A C 1
ATOM 1921 O O . TRP A 1 251 ? -23.841 0.798 -14.259 1.00 85.56 251 TRP A O 1
ATOM 1931 N N . HIS A 1 252 ? -22.165 0.350 -12.839 1.00 81.81 252 HIS A N 1
ATOM 1932 C CA . HIS A 1 252 ? -21.187 1.140 -13.561 1.00 81.81 252 HIS A CA 1
ATOM 1933 C C . HIS A 1 252 ? -19.783 0.560 -13.397 1.00 81.81 252 HIS A C 1
ATOM 1935 O O . HIS A 1 252 ? -19.461 -0.030 -12.360 1.00 81.81 252 HIS A O 1
ATOM 1941 N N . PRO A 1 253 ? -18.914 0.758 -14.398 1.00 83.69 253 PRO A N 1
ATOM 1942 C CA . PRO A 1 253 ? -17.502 0.449 -14.262 1.00 83.69 253 PRO A CA 1
ATOM 1943 C C . PRO A 1 253 ? -16.873 1.325 -13.172 1.00 83.69 253 PRO A C 1
ATOM 1945 O O . PRO A 1 253 ? -17.195 2.516 -13.071 1.00 83.69 253 PRO A O 1
ATOM 1948 N N . LYS A 1 254 ? -15.967 0.748 -12.370 1.00 84.69 254 LYS A N 1
ATOM 1949 C CA . LYS A 1 254 ? -15.166 1.520 -11.412 1.00 84.69 254 LYS A CA 1
ATOM 1950 C C . LYS A 1 254 ? -14.377 2.596 -12.148 1.00 84.69 254 LYS A C 1
ATOM 1952 O O . LYS A 1 254 ? -13.810 2.351 -13.214 1.00 84.69 254 LYS A O 1
ATOM 1957 N N . ARG A 1 255 ? -14.322 3.785 -11.556 1.00 81.12 255 ARG A N 1
ATOM 1958 C CA . ARG A 1 255 ? -13.485 4.871 -12.055 1.00 81.12 255 ARG A CA 1
ATOM 1959 C C . ARG A 1 255 ? -12.012 4.468 -11.956 1.00 81.12 255 ARG A C 1
ATOM 1961 O O . ARG A 1 255 ? -11.556 4.045 -10.900 1.00 81.12 255 ARG A O 1
ATOM 1968 N N . THR A 1 256 ? -11.289 4.604 -13.061 1.00 78.56 256 THR A N 1
ATOM 1969 C CA . THR A 1 256 ? -9.853 4.294 -13.158 1.00 78.56 256 THR A CA 1
ATOM 1970 C C . THR A 1 256 ? -8.980 5.548 -13.186 1.00 78.56 256 THR A C 1
ATOM 1972 O O . THR A 1 256 ? -7.776 5.464 -12.966 1.00 78.56 256 THR A O 1
ATOM 1975 N N . THR A 1 257 ? -9.572 6.717 -13.439 1.00 78.62 257 THR A N 1
ATOM 1976 C CA . THR A 1 257 ? -8.865 7.995 -13.561 1.00 78.62 257 THR A CA 1
ATOM 1977 C C . THR A 1 257 ? -9.015 8.839 -12.300 1.00 78.62 257 THR A C 1
ATOM 1979 O O . THR A 1 257 ? -10.096 8.932 -11.722 1.00 78.62 257 THR A O 1
ATOM 1982 N N . VAL A 1 258 ? -7.939 9.511 -11.887 1.00 71.44 258 VAL A N 1
ATOM 1983 C CA . VAL A 1 258 ? -7.917 10.375 -10.688 1.00 71.44 258 VAL A CA 1
ATOM 1984 C C . VAL A 1 258 ? -8.349 11.818 -11.007 1.00 71.44 258 VAL A C 1
ATOM 1986 O O . VAL A 1 258 ? -8.410 12.660 -10.120 1.00 71.44 258 VAL A O 1
ATOM 1989 N N . THR A 1 259 ? -8.725 12.119 -12.255 1.00 75.81 259 THR A N 1
ATOM 1990 C CA . THR A 1 259 ? -9.133 13.465 -12.696 1.00 75.81 259 THR A CA 1
ATOM 1991 C C . THR A 1 259 ? -10.280 14.006 -11.845 1.00 75.81 259 THR A C 1
ATOM 1993 O O . THR A 1 259 ? -11.354 13.409 -11.906 1.00 75.81 259 THR A O 1
ATOM 1996 N N . PRO A 1 260 ? -10.095 15.079 -11.057 1.00 76.00 260 PRO A N 1
ATOM 1997 C CA . PRO A 1 260 ? -11.144 15.621 -10.200 1.00 76.00 260 PRO A CA 1
ATOM 1998 C C . PRO A 1 260 ? -12.440 15.850 -10.984 1.00 76.00 260 PRO A C 1
ATOM 2000 O O . PRO A 1 260 ? -12.417 16.347 -12.110 1.00 76.00 260 PRO A O 1
ATOM 2003 N N . ASN A 1 261 ? -13.572 15.442 -10.408 1.00 77.12 261 ASN A N 1
ATOM 2004 C CA . ASN A 1 261 ? -14.869 15.768 -10.988 1.00 77.12 261 ASN A CA 1
ATOM 2005 C C . ASN A 1 261 ? -15.088 17.257 -10.756 1.00 77.12 261 ASN A C 1
ATOM 2007 O O . ASN A 1 261 ? -15.184 17.644 -9.598 1.00 77.12 261 ASN A O 1
ATOM 2011 N N . HIS A 1 262 ? -15.171 18.042 -11.826 1.00 76.31 262 HIS A N 1
ATOM 2012 C CA . HIS A 1 262 ? -15.507 19.458 -11.755 1.00 76.31 262 HIS A CA 1
ATOM 2013 C C . HIS A 1 262 ? -17.013 19.643 -11.963 1.00 76.31 262 HIS A C 1
ATOM 2015 O O . HIS A 1 262 ? -17.581 19.136 -12.937 1.00 76.31 262 HIS A O 1
ATOM 2021 N N . GLY A 1 263 ? -17.652 20.369 -11.047 1.00 83.75 263 GLY A N 1
ATOM 2022 C CA . GLY A 1 263 ? -19.038 20.821 -11.173 1.00 83.75 263 GLY A CA 1
ATOM 2023 C C . GLY A 1 263 ? -19.990 20.285 -10.104 1.00 83.75 263 GLY A C 1
ATOM 2024 O O . GLY A 1 263 ? -19.690 19.324 -9.385 1.00 83.75 263 GLY A O 1
ATOM 2025 N N . LEU A 1 264 ? -21.153 20.939 -10.033 1.00 86.88 264 LEU A N 1
ATOM 2026 C CA . LEU A 1 264 ? -22.208 20.677 -9.062 1.00 86.88 264 LEU A CA 1
ATOM 2027 C C . LEU A 1 264 ? -22.801 19.273 -9.254 1.00 86.88 264 LEU A C 1
ATOM 2029 O O . LEU A 1 264 ? -23.182 18.875 -10.361 1.00 86.88 264 LEU A O 1
ATOM 2033 N N . ARG A 1 265 ? -22.824 18.492 -8.175 1.00 90.12 265 ARG A N 1
ATOM 2034 C CA . ARG A 1 265 ? -23.287 17.098 -8.175 1.00 90.12 265 ARG A CA 1
ATOM 2035 C C . ARG A 1 265 ? -23.744 16.662 -6.792 1.00 90.12 265 ARG A C 1
ATOM 2037 O O . ARG A 1 265 ? -23.263 17.173 -5.785 1.00 90.12 265 ARG A O 1
ATOM 2044 N N . TRP A 1 266 ? -24.595 15.651 -6.754 1.00 88.75 266 TRP A N 1
ATOM 2045 C CA . TRP A 1 266 ? -24.999 14.972 -5.533 1.00 88.75 266 TRP A CA 1
ATOM 2046 C C . TRP A 1 266 ? -23.914 13.996 -5.074 1.00 88.75 266 TRP A C 1
ATOM 2048 O O . TRP A 1 266 ? -23.494 13.117 -5.830 1.00 88.75 266 TRP A O 1
ATOM 2058 N N . VAL A 1 267 ? -23.474 14.127 -3.824 1.00 90.50 267 VAL A N 1
ATOM 2059 C CA . VAL A 1 267 ? -22.505 13.237 -3.172 1.00 90.50 267 VAL A CA 1
ATOM 2060 C C . VAL A 1 267 ? -23.120 12.639 -1.909 1.00 90.50 267 VAL A C 1
ATOM 2062 O O . VAL A 1 267 ? -23.801 13.332 -1.152 1.00 90.50 267 VAL A O 1
ATOM 2065 N N . LYS A 1 268 ? -22.874 11.350 -1.657 1.00 87.81 268 LYS A N 1
ATOM 2066 C CA . LYS A 1 268 ? -23.300 10.683 -0.421 1.00 87.81 268 LYS A CA 1
ATOM 2067 C C . LYS A 1 268 ? -22.183 10.785 0.619 1.00 87.81 268 LYS A C 1
ATOM 2069 O O . LYS A 1 268 ? -21.122 10.193 0.432 1.00 87.81 268 LYS A O 1
ATOM 2074 N N . ARG A 1 269 ? -22.421 11.536 1.699 1.00 82.12 269 ARG A N 1
ATOM 2075 C CA . ARG A 1 269 ? -21.617 11.447 2.933 1.00 82.12 269 ARG A CA 1
ATOM 2076 C C . ARG A 1 269 ? -22.399 10.587 3.925 1.00 82.12 269 ARG A C 1
ATOM 2078 O O . ARG A 1 269 ? -22.439 9.375 3.760 1.00 82.12 269 ARG A O 1
ATOM 2085 N N . GLU A 1 270 ? -23.125 11.214 4.842 1.00 80.25 270 GLU A N 1
ATOM 2086 C CA . GLU A 1 270 ? -24.148 10.559 5.674 1.00 80.25 270 GLU A CA 1
ATOM 2087 C C . GLU A 1 270 ? -25.518 10.593 4.981 1.00 80.25 270 GLU A C 1
ATOM 2089 O O . GLU A 1 270 ? -26.204 9.580 4.870 1.00 80.25 270 GLU A O 1
ATOM 2094 N N . ILE A 1 271 ? -25.849 11.753 4.406 1.00 84.81 271 ILE A N 1
ATOM 2095 C CA . ILE A 1 271 ? -26.990 11.992 3.518 1.00 84.81 271 ILE A CA 1
ATOM 2096 C C . ILE A 1 271 ? -26.500 12.460 2.141 1.00 84.81 271 ILE A C 1
ATOM 2098 O O . ILE A 1 271 ? -25.341 12.869 1.979 1.00 84.81 271 ILE A O 1
ATOM 2102 N N . TRP A 1 272 ? -27.377 12.378 1.140 1.00 86.25 272 TRP A N 1
ATOM 2103 C CA . TRP A 1 272 ? -27.117 12.941 -0.184 1.00 86.25 272 TRP A CA 1
ATOM 2104 C C . TRP A 1 272 ? -27.205 14.462 -0.121 1.00 86.25 272 TRP A C 1
ATOM 2106 O O . TRP A 1 272 ? -28.210 15.007 0.322 1.00 86.25 272 TRP A O 1
ATOM 2116 N N . GLN A 1 273 ? -26.145 15.133 -0.556 1.00 90.75 273 GLN A N 1
ATOM 2117 C CA . GLN A 1 273 ? -26.046 16.592 -0.554 1.00 90.75 273 GLN A CA 1
ATOM 2118 C C . GLN A 1 273 ? -25.337 17.081 -1.815 1.00 90.75 273 GLN A C 1
ATOM 2120 O O . GLN A 1 273 ? -24.559 16.337 -2.420 1.00 90.75 273 GLN A O 1
ATOM 2125 N N . LEU A 1 274 ? -25.575 18.332 -2.195 1.00 89.75 274 LEU A N 1
ATOM 2126 C CA . LEU A 1 274 ? -24.872 18.967 -3.301 1.00 89.75 274 LEU A CA 1
ATOM 2127 C C . LEU A 1 274 ? -23.425 19.294 -2.925 1.00 89.75 274 LEU A C 1
ATOM 2129 O O . LEU A 1 274 ? -23.112 19.680 -1.800 1.00 89.75 274 LEU A O 1
ATOM 2133 N N . SER A 1 275 ? -22.527 19.131 -3.888 1.00 85.88 275 SER A N 1
ATOM 2134 C CA . SER A 1 275 ? -21.126 19.508 -3.765 1.00 85.88 275 SER A CA 1
ATOM 2135 C C . SER A 1 275 ? -20.650 20.152 -5.055 1.00 85.88 275 SER A C 1
ATOM 2137 O O . SER A 1 275 ? -20.757 19.562 -6.130 1.00 85.88 275 SER A O 1
ATOM 2139 N N . GLU A 1 276 ? -20.040 21.322 -4.912 1.00 81.81 276 GLU A N 1
ATOM 2140 C CA . GLU A 1 276 ? -19.277 22.012 -5.944 1.00 81.81 276 GLU A CA 1
ATOM 2141 C C . GLU A 1 276 ? -17.799 21.914 -5.545 1.00 81.81 276 GLU A C 1
ATOM 2143 O O . GLU A 1 276 ? -17.333 22.548 -4.602 1.00 81.81 276 GLU A O 1
ATOM 2148 N N . LYS A 1 277 ? -17.088 20.978 -6.162 1.00 63.59 277 LYS A N 1
ATOM 2149 C CA . LYS A 1 277 ? -15.634 20.819 -6.056 1.00 63.59 277 LYS A CA 1
ATOM 2150 C C . LYS A 1 277 ? -15.097 20.582 -7.452 1.00 63.59 277 LYS A C 1
ATOM 2152 O O . LYS A 1 277 ? -15.864 19.961 -8.230 1.00 63.59 277 LYS A O 1
#

Sequence (277 aa):
MRKLAEKAKGGEILQRHNCLKNGSVMSKFTFVAALKYLLERVPLEVDLNTSLSRWRWWATGCVGCIGILKDWLVDAVAATLIQNGTSLTEAVLTATIPHPARRLSLEMEARAGEHSIARHDSESAKQFQALVKKPTKRVKEEAKQATGNGPGVPHADQVDQMKESSAATVLPMPQVTPKPTKPRVGQRAPERDPVGITPSPAQKSVGCFFTEVIPVTRAQAEEEGVSRFECPICLATRTLTFAEGSMRFPWHPKRTTVTPNHGLRWVKREIWQLSEK

Foldseek 3Di:
DVVVVVVVVVVVVVVVVVLCPDFDQQDLVRQLVLVLVLVVPQQAAEPSVVCSVVSVVLCLLQVSDSVSSNVLSVQLSVQCVVVVHRHRDPVSSVVSRPDPVVSVVVSVVVVVVRVVVVVVVVVVVVVVVVVVPDDPDDPDDDDPDDDDDDDDDDDDDDDDDDDDYDDDDDDDDDDDDDDDDDDDPPDDDPPPDPPDPDVPPPPVFDKDPQWDWAPQDPVNCVVVVAQWAADQPQRDIDRFDDDPDTTIDDIDGRDPDPPDDADWYWYDDPHTDIDGD

Radius of gyration: 34.85 Å; Cα contacts (8 Å, |Δi|>4): 194; chains: 1; bounding box: 73×95×100 Å

Mean predicted aligned error: 21.83 Å

pLDDT: mean 72.11, std 23.82, range [26.89, 98.0]

Organism: NCBI:txid485913